Protein AF-A0A6C0LAA1-F1 (afdb_monomer)

Organism: NCBI:txid1070528

Nearest PDB structures (foldseek):
  8p52-assembly1_A  TM=2.626E-01  e=4.920E-02  Photorhabdus luminescens

Structure (mmCIF, N/CA/C/O backbone):
data_AF-A0A6C0LAA1-F1
#
_entry.id   AF-A0A6C0LAA1-F1
#
loop_
_atom_site.group_PDB
_atom_site.id
_atom_site.type_symbol
_atom_site.label_atom_id
_atom_site.label_alt_id
_atom_site.label_comp_id
_atom_site.label_asym_id
_atom_site.label_entity_id
_atom_site.label_seq_id
_atom_site.pdbx_PDB_ins_code
_atom_site.Cartn_x
_atom_site.Cartn_y
_atom_site.Cartn_z
_atom_site.occupancy
_atom_site.B_iso_or_equiv
_atom_site.auth_seq_id
_atom_site.auth_comp_id
_atom_site.auth_asym_id
_atom_site.auth_atom_id
_atom_site.pdbx_PDB_model_num
ATOM 1 N N . MET A 1 1 ? 16.466 -6.523 -15.874 1.00 76.12 1 MET A N 1
ATOM 2 C CA . MET A 1 1 ? 15.482 -5.481 -16.220 1.00 76.12 1 MET A CA 1
ATOM 3 C C . MET A 1 1 ? 16.143 -4.478 -17.145 1.00 76.12 1 MET A C 1
ATOM 5 O O . MET A 1 1 ? 17.257 -4.046 -16.841 1.00 76.12 1 MET A O 1
ATOM 9 N N . THR A 1 2 ? 15.500 -4.201 -18.275 1.00 78.44 2 THR A N 1
ATOM 10 C CA . THR A 1 2 ? 15.945 -3.238 -19.295 1.00 78.44 2 THR A CA 1
ATOM 11 C C . THR A 1 2 ? 15.418 -1.832 -18.987 1.00 78.44 2 THR A C 1
ATOM 13 O O . THR A 1 2 ? 14.503 -1.682 -18.176 1.00 78.44 2 THR A O 1
ATOM 16 N N . ASP A 1 3 ? 15.952 -0.799 -19.639 1.00 78.75 3 ASP A N 1
ATOM 17 C CA . ASP A 1 3 ? 15.427 0.570 -19.494 1.00 78.75 3 ASP A CA 1
ATOM 18 C C . ASP A 1 3 ? 13.981 0.683 -20.012 1.00 78.75 3 ASP A C 1
ATOM 20 O O . ASP A 1 3 ? 13.151 1.371 -19.417 1.00 78.75 3 ASP A O 1
ATOM 24 N N . ILE A 1 4 ? 13.643 -0.095 -21.048 1.00 78.25 4 ILE A N 1
ATOM 25 C CA . ILE A 1 4 ? 12.283 -0.211 -21.599 1.00 78.25 4 ILE A CA 1
ATOM 26 C C . ILE A 1 4 ? 11.305 -0.746 -20.541 1.00 78.25 4 ILE A C 1
ATOM 28 O O . ILE A 1 4 ? 10.158 -0.301 -20.462 1.00 78.25 4 ILE A O 1
ATOM 32 N N . ASP A 1 5 ? 11.740 -1.694 -19.711 1.00 87.38 5 ASP A N 1
ATOM 33 C CA . ASP A 1 5 ? 10.910 -2.251 -18.639 1.00 87.38 5 ASP A CA 1
ATOM 34 C C . ASP A 1 5 ? 10.611 -1.205 -17.554 1.00 87.38 5 ASP A C 1
ATOM 36 O O . ASP A 1 5 ? 9.472 -1.099 -17.095 1.00 87.38 5 ASP A O 1
ATOM 40 N N . LEU A 1 6 ? 11.610 -0.396 -17.181 1.00 88.12 6 LEU A N 1
ATOM 41 C CA . LEU A 1 6 ? 11.446 0.695 -16.213 1.00 88.12 6 LEU A CA 1
ATOM 42 C C . LEU A 1 6 ? 10.491 1.774 -16.728 1.00 88.12 6 LEU A C 1
ATOM 44 O O . LEU A 1 6 ? 9.639 2.259 -15.981 1.00 88.12 6 LEU A O 1
ATOM 48 N N . GLU A 1 7 ? 10.605 2.139 -18.004 1.00 91.19 7 GLU A N 1
ATOM 49 C CA . GLU A 1 7 ? 9.712 3.115 -18.625 1.00 91.19 7 GLU A CA 1
ATOM 50 C C . GLU A 1 7 ? 8.261 2.615 -18.635 1.00 91.19 7 GLU A C 1
ATOM 52 O O . GLU A 1 7 ? 7.349 3.340 -18.224 1.00 91.19 7 GLU A O 1
ATOM 57 N N . LYS A 1 8 ? 8.039 1.353 -19.030 1.00 94.12 8 LYS A N 1
ATOM 58 C CA . LYS A 1 8 ? 6.710 0.720 -18.997 1.00 94.12 8 LYS A CA 1
ATOM 59 C C . LYS A 1 8 ? 6.105 0.752 -17.596 1.00 94.12 8 LYS A C 1
ATOM 61 O O . LYS A 1 8 ? 4.933 1.104 -17.445 1.00 94.12 8 LYS A O 1
ATOM 66 N N . LEU A 1 9 ? 6.901 0.418 -16.580 1.00 93.69 9 LEU A N 1
ATOM 67 C CA . LEU A 1 9 ? 6.476 0.399 -15.184 1.00 93.69 9 LEU A CA 1
ATOM 68 C C . LEU A 1 9 ? 6.048 1.795 -14.701 1.00 93.69 9 LEU A C 1
ATOM 70 O O . LEU A 1 9 ? 4.937 1.972 -14.191 1.00 93.69 9 LEU A O 1
ATOM 74 N N . ARG A 1 10 ? 6.880 2.811 -14.954 1.00 93.00 10 ARG A N 1
ATOM 75 C CA . ARG A 1 10 ? 6.588 4.211 -14.606 1.00 93.00 10 ARG A CA 1
ATOM 76 C C . ARG A 1 10 ? 5.368 4.751 -15.353 1.00 93.00 10 ARG A C 1
ATOM 78 O O . ARG A 1 10 ? 4.554 5.452 -14.754 1.00 93.00 10 ARG A O 1
ATOM 85 N N . LYS A 1 11 ? 5.196 4.404 -16.633 1.00 95.81 11 LYS A N 1
ATOM 86 C CA . LYS A 1 11 ? 4.036 4.814 -17.444 1.00 95.81 11 LYS A CA 1
ATOM 87 C C . LYS A 1 11 ? 2.722 4.252 -16.901 1.00 95.81 11 LYS A C 1
ATOM 89 O O . LYS A 1 11 ? 1.721 4.972 -16.850 1.00 95.81 11 LYS A O 1
ATOM 94 N N . LEU A 1 12 ? 2.719 2.986 -16.483 1.00 97.19 12 LEU A N 1
ATOM 95 C CA . LEU A 1 12 ? 1.545 2.371 -15.866 1.00 97.19 12 LEU A CA 1
ATOM 96 C C . LEU A 1 12 ? 1.238 3.001 -14.501 1.00 97.19 12 LEU A C 1
ATOM 98 O O . LEU A 1 12 ? 0.091 3.367 -14.248 1.00 97.19 12 LEU A O 1
ATOM 102 N N . SER A 1 13 ? 2.263 3.199 -13.665 1.00 96.19 13 SER A N 1
ATOM 103 C CA . SER A 1 13 ? 2.139 3.883 -12.371 1.00 96.19 13 SER A CA 1
ATOM 104 C C . SER A 1 13 ? 1.550 5.286 -12.510 1.00 96.19 13 SER A C 1
ATOM 106 O O . SER A 1 13 ? 0.605 5.646 -11.804 1.00 96.19 13 SER A O 1
ATOM 108 N N . LYS A 1 14 ? 2.029 6.057 -13.494 1.00 96.75 14 LYS A N 1
ATOM 109 C CA . LYS A 1 14 ? 1.465 7.363 -13.842 1.00 96.75 14 LYS A CA 1
ATOM 110 C C . LYS A 1 14 ? -0.008 7.263 -14.233 1.00 96.75 14 LYS A C 1
ATOM 112 O O . LYS A 1 14 ? -0.824 7.995 -13.693 1.00 96.75 14 LYS A O 1
ATOM 117 N N . SER A 1 15 ? -0.358 6.319 -15.104 1.00 97.38 15 SER A N 1
ATOM 118 C CA . SER A 1 15 ? -1.740 6.147 -15.573 1.00 97.38 15 SER A CA 1
ATOM 119 C C . SER A 1 15 ? -2.702 5.790 -14.431 1.00 97.38 15 SER A C 1
ATOM 121 O O . SER A 1 15 ? -3.813 6.311 -14.381 1.00 97.38 15 SER A O 1
ATOM 123 N N . CYS A 1 16 ? -2.270 4.949 -13.485 1.00 97.69 16 CYS A N 1
ATOM 124 C CA . CYS A 1 16 ? -3.041 4.640 -12.277 1.00 97.69 16 CYS A CA 1
ATOM 125 C C . CYS A 1 16 ? -3.154 5.858 -11.350 1.00 97.69 16 CYS A C 1
ATOM 127 O O . CYS A 1 16 ? -4.218 6.115 -10.794 1.00 97.69 16 CYS A O 1
ATOM 129 N N . SER A 1 17 ? -2.075 6.640 -11.230 1.00 96.81 17 SER A N 1
ATOM 130 C CA . SER A 1 17 ? -2.028 7.848 -10.396 1.00 96.81 17 SER A CA 1
ATOM 131 C C . SER A 1 17 ? -2.907 8.972 -10.940 1.00 96.81 17 SER A C 1
ATOM 133 O O . SER A 1 17 ? -3.479 9.729 -10.163 1.00 96.81 17 SER A O 1
ATOM 135 N N . ASP A 1 18 ? -3.038 9.067 -12.263 1.00 96.81 18 ASP A N 1
ATOM 136 C CA . ASP A 1 18 ? -3.868 10.056 -12.959 1.00 96.81 18 ASP A CA 1
ATOM 137 C C . ASP A 1 18 ? -5.357 9.699 -12.957 1.00 96.81 18 ASP A C 1
ATOM 139 O O . ASP A 1 18 ? -6.198 10.546 -13.260 1.00 96.81 18 ASP A O 1
ATOM 143 N N . ASN A 1 19 ? -5.710 8.462 -12.602 1.00 97.62 19 ASN A N 1
ATOM 144 C CA . ASN A 1 19 ? -7.101 8.048 -12.548 1.00 97.62 19 ASN A CA 1
ATOM 145 C C . ASN A 1 19 ? -7.832 8.733 -11.381 1.00 97.62 19 ASN A C 1
ATOM 147 O O . ASN A 1 19 ? -7.505 8.537 -10.209 1.00 97.62 19 ASN A O 1
ATOM 151 N N . LYS A 1 20 ? -8.861 9.519 -11.715 1.00 97.25 20 LYS A N 1
ATOM 152 C CA . LYS A 1 20 ? -9.629 10.307 -10.745 1.00 97.25 20 LYS A CA 1
ATOM 153 C C . LYS A 1 20 ? -10.315 9.433 -9.691 1.00 97.25 20 LYS A C 1
ATOM 155 O O . LYS A 1 20 ? -10.237 9.762 -8.512 1.00 97.25 20 LYS A O 1
ATOM 160 N N . LYS A 1 21 ? -10.911 8.303 -10.094 1.00 98.12 21 LYS A N 1
ATOM 161 C CA . LYS A 1 21 ? -11.579 7.368 -9.173 1.00 98.12 21 LYS A CA 1
ATOM 162 C C . LYS A 1 21 ? -10.581 6.759 -8.188 1.00 98.12 21 LYS A C 1
ATOM 164 O O . LYS A 1 21 ? -10.879 6.678 -7.004 1.00 98.12 21 LYS A O 1
ATOM 169 N N . THR A 1 22 ? -9.368 6.420 -8.634 1.00 98.00 22 THR A N 1
ATOM 170 C CA . THR A 1 22 ? -8.285 5.962 -7.746 1.00 98.00 22 THR A CA 1
ATOM 171 C C . THR A 1 22 ? -7.875 7.050 -6.750 1.00 98.00 22 THR A C 1
ATOM 173 O O . THR A 1 22 ? -7.717 6.774 -5.562 1.00 98.00 22 THR A O 1
ATOM 176 N N . GLN A 1 23 ? -7.724 8.302 -7.198 1.00 97.75 23 GLN A N 1
ATOM 177 C CA . GLN A 1 23 ? -7.382 9.415 -6.303 1.00 97.75 23 GLN A CA 1
ATOM 178 C C . GLN A 1 23 ? -8.471 9.682 -5.255 1.00 97.75 23 GLN A C 1
ATOM 180 O O . GLN A 1 23 ? -8.147 9.925 -4.090 1.00 97.75 23 GLN A O 1
ATOM 185 N N . GLU A 1 24 ? -9.741 9.647 -5.663 1.00 97.69 24 GLU A N 1
ATOM 186 C CA . GLU A 1 24 ? -10.903 9.792 -4.780 1.00 97.69 24 GLU A CA 1
ATOM 187 C C . GLU A 1 24 ? -10.967 8.640 -3.776 1.00 97.69 24 GLU A C 1
ATOM 189 O O . GLU A 1 24 ? -11.044 8.887 -2.576 1.00 97.69 24 GLU A O 1
ATOM 194 N N . TYR A 1 25 ? -10.796 7.403 -4.243 1.00 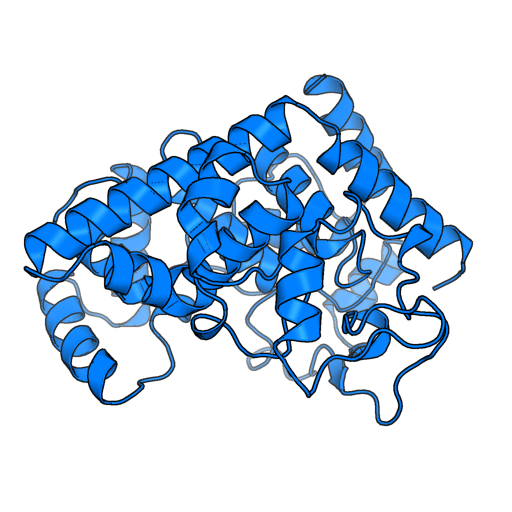98.25 25 TYR A N 1
ATOM 195 C CA . TYR A 1 25 ? -10.765 6.208 -3.405 1.00 98.25 25 TYR A CA 1
ATOM 196 C C . TYR A 1 25 ? -9.713 6.293 -2.293 1.00 98.25 25 TYR A C 1
ATOM 198 O O . TYR A 1 25 ? -10.029 6.137 -1.113 1.00 98.25 25 TYR A O 1
ATOM 206 N N . VAL A 1 26 ? -8.465 6.615 -2.648 1.00 98.12 26 VAL A N 1
ATOM 207 C CA . VAL A 1 26 ? -7.368 6.762 -1.679 1.00 98.12 26 VAL A CA 1
ATOM 208 C C . VAL A 1 26 ? -7.642 7.899 -0.692 1.00 98.12 26 VAL A C 1
ATOM 210 O O . VAL A 1 26 ? -7.378 7.765 0.504 1.00 98.12 26 VAL A O 1
ATOM 213 N N . ARG A 1 27 ? -8.191 9.025 -1.166 1.00 97.81 27 ARG A N 1
ATOM 214 C CA . ARG A 1 27 ? -8.568 10.148 -0.298 1.00 97.81 27 ARG A CA 1
ATOM 215 C C . ARG A 1 27 ? -9.631 9.732 0.718 1.00 97.81 27 ARG A C 1
ATOM 217 O O . ARG A 1 27 ? -9.505 10.067 1.895 1.00 97.81 27 ARG A O 1
ATOM 224 N N . ASP A 1 28 ? -10.642 8.993 0.284 1.00 97.88 28 ASP A N 1
ATOM 225 C CA . ASP A 1 28 ? -11.730 8.540 1.147 1.00 97.88 28 ASP A CA 1
ATOM 226 C C . ASP A 1 28 ? -11.229 7.550 2.207 1.00 97.88 28 ASP A C 1
ATOM 228 O O . ASP A 1 28 ? -11.631 7.635 3.368 1.00 97.88 28 ASP A O 1
ATOM 232 N N . VAL A 1 29 ? -10.274 6.679 1.861 1.00 97.38 29 VAL A N 1
ATOM 233 C CA . VAL A 1 29 ? -9.581 5.826 2.842 1.00 97.38 29 VAL A CA 1
ATOM 234 C C . VAL A 1 29 ? -8.837 6.675 3.878 1.00 97.38 29 VAL A C 1
ATOM 236 O O . VAL A 1 29 ? -8.996 6.448 5.078 1.00 97.38 29 VAL A O 1
ATOM 239 N N . CYS A 1 30 ? -8.081 7.699 3.463 1.00 97.88 30 CYS A N 1
ATOM 240 C CA . CYS A 1 30 ? -7.420 8.614 4.401 1.00 97.88 30 CYS A CA 1
ATOM 241 C C . CYS A 1 30 ? -8.412 9.327 5.336 1.00 97.88 30 CYS A C 1
ATOM 243 O O . CYS A 1 30 ? -8.115 9.510 6.518 1.00 97.88 30 CYS A O 1
ATOM 245 N N . PHE A 1 31 ? -9.591 9.714 4.839 1.00 97.81 31 PHE A N 1
ATOM 246 C CA . PHE A 1 31 ? -10.641 10.291 5.679 1.00 97.81 31 PHE A CA 1
ATOM 247 C C . PHE A 1 31 ? -11.148 9.301 6.725 1.00 97.81 31 PHE A C 1
ATOM 249 O O . PHE A 1 31 ? -11.193 9.645 7.906 1.00 97.81 31 PHE A O 1
ATOM 256 N N . LYS A 1 32 ? -11.429 8.059 6.322 1.00 96.69 32 LYS A N 1
ATOM 257 C CA . LYS A 1 32 ? -11.855 7.003 7.250 1.00 96.69 32 LYS A CA 1
ATOM 258 C C . LYS A 1 32 ? -10.794 6.698 8.305 1.00 96.69 32 LYS A C 1
ATOM 260 O O . LYS A 1 32 ? -11.140 6.511 9.468 1.00 96.69 32 LYS A O 1
ATOM 265 N N . LEU A 1 33 ? -9.509 6.716 7.942 1.00 96.50 33 LEU A N 1
ATOM 266 C CA . LEU A 1 33 ? -8.406 6.568 8.901 1.00 96.50 33 LEU A CA 1
ATOM 267 C C . LEU A 1 33 ? -8.339 7.721 9.896 1.00 96.50 33 LEU A C 1
ATOM 269 O O . LEU A 1 33 ? -8.196 7.487 11.096 1.00 96.50 33 LEU A O 1
ATOM 273 N N . ARG A 1 34 ? -8.466 8.964 9.422 1.00 97.19 34 ARG A N 1
ATOM 274 C CA . ARG A 1 34 ? -8.504 10.136 10.302 1.00 97.19 34 ARG A CA 1
ATOM 275 C C . ARG A 1 34 ? -9.654 10.027 11.292 1.00 97.19 34 ARG A C 1
ATOM 277 O O . ARG A 1 34 ? -9.446 10.223 12.484 1.00 97.19 34 ARG A O 1
ATOM 284 N N . ASP A 1 35 ? -10.844 9.682 10.816 1.00 96.56 35 ASP A N 1
ATOM 285 C CA . ASP A 1 35 ? -12.027 9.570 11.665 1.00 96.56 35 ASP A CA 1
ATOM 286 C C . ASP A 1 35 ? -11.894 8.409 12.660 1.00 96.56 35 ASP A C 1
ATOM 288 O O . ASP A 1 35 ? -12.224 8.565 13.837 1.00 96.56 35 ASP A O 1
ATOM 292 N N . LEU A 1 36 ? -11.333 7.272 12.241 1.00 96.38 36 LEU A N 1
ATOM 293 C CA . LEU A 1 36 ? -10.998 6.156 13.126 1.00 96.38 36 LEU A CA 1
ATOM 294 C C . LEU A 1 36 ? -10.050 6.598 14.255 1.00 96.38 36 LEU A C 1
ATOM 296 O O . LEU A 1 36 ? -10.322 6.343 15.428 1.00 96.38 36 LEU A O 1
ATOM 300 N N . LEU A 1 37 ? -8.968 7.302 13.912 1.00 96.50 37 LEU A N 1
ATOM 301 C CA . LEU A 1 37 ? -7.965 7.788 14.863 1.00 96.50 37 LEU A CA 1
ATOM 302 C C . LEU A 1 37 ? -8.516 8.861 15.810 1.00 96.50 37 LEU A C 1
ATOM 304 O O . LEU A 1 37 ? -8.194 8.843 16.996 1.00 96.50 37 LEU A O 1
ATOM 308 N N . LYS A 1 38 ? -9.392 9.745 15.323 1.00 96.56 38 LYS A N 1
ATOM 309 C CA . LYS A 1 38 ? -10.124 10.725 16.142 1.00 96.56 38 LYS A CA 1
ATOM 310 C C . LYS A 1 38 ? -10.983 10.055 17.206 1.00 96.56 38 LYS A C 1
ATOM 312 O O . LYS A 1 38 ? -10.935 10.425 18.379 1.00 96.56 38 LYS A O 1
ATOM 317 N N . ASN A 1 39 ? -11.763 9.054 16.801 1.00 95.81 39 ASN A N 1
ATOM 318 C CA . ASN A 1 39 ? -12.605 8.307 17.731 1.00 95.81 39 ASN A CA 1
ATOM 319 C C . ASN A 1 39 ? -11.752 7.520 18.733 1.00 95.81 39 ASN A C 1
ATOM 321 O O . ASN A 1 39 ? -12.055 7.543 19.924 1.00 95.81 39 ASN A O 1
ATOM 325 N N . TYR A 1 40 ? -10.656 6.907 18.277 1.00 94.56 40 TYR A N 1
ATOM 326 C CA . TYR A 1 40 ? -9.708 6.238 19.165 1.00 94.56 40 TYR A CA 1
ATOM 327 C C . TYR A 1 40 ? -9.134 7.201 20.209 1.00 94.56 40 TYR A C 1
ATOM 329 O O . TYR A 1 40 ? -9.195 6.906 21.400 1.00 94.56 40 TYR A O 1
ATOM 337 N N . ALA A 1 41 ? -8.645 8.371 19.781 1.00 95.44 41 ALA A N 1
ATOM 338 C CA . ALA A 1 41 ? -8.091 9.402 20.659 1.00 95.44 41 ALA A CA 1
ATOM 339 C C . ALA A 1 41 ? -9.093 9.844 21.732 1.00 95.44 41 ALA A C 1
ATOM 341 O O . ALA A 1 41 ? -8.742 9.904 22.911 1.00 95.44 41 ALA A O 1
ATOM 342 N N . ARG A 1 42 ? -10.352 10.086 21.341 1.00 95.38 42 ARG A N 1
ATOM 343 C CA . ARG A 1 42 ? -11.430 10.452 22.268 1.00 95.38 42 ARG A CA 1
ATOM 344 C C . ARG A 1 42 ? -11.670 9.363 23.312 1.00 95.38 42 ARG A C 1
ATOM 346 O O . ARG A 1 42 ? -11.735 9.668 24.501 1.00 95.38 42 ARG A O 1
ATOM 353 N N . ASP A 1 43 ? -11.777 8.110 22.882 1.00 92.19 43 ASP A N 1
ATOM 354 C CA . ASP A 1 43 ? -12.111 6.993 23.768 1.00 92.19 43 ASP A CA 1
ATOM 355 C C . ASP A 1 43 ? -10.979 6.699 24.772 1.00 92.19 43 ASP A C 1
ATOM 357 O O . ASP A 1 43 ? -11.253 6.321 25.912 1.00 92.19 43 ASP A O 1
ATOM 361 N N . ILE A 1 44 ? -9.714 6.942 24.400 1.00 90.62 44 ILE A N 1
ATOM 362 C CA . ILE A 1 44 ? -8.562 6.822 25.314 1.00 90.62 44 ILE A CA 1
ATOM 363 C C . ILE A 1 44 ? -8.181 8.133 26.022 1.00 90.62 44 ILE A C 1
ATOM 365 O O . ILE A 1 44 ? -7.199 8.153 26.761 1.00 90.62 44 ILE A O 1
ATOM 369 N N . LYS A 1 45 ? -8.936 9.221 25.811 1.00 95.19 45 LYS A N 1
ATOM 370 C CA . LYS A 1 45 ? -8.674 10.568 26.358 1.00 95.19 45 LYS A CA 1
ATOM 371 C C . LYS A 1 45 ? -7.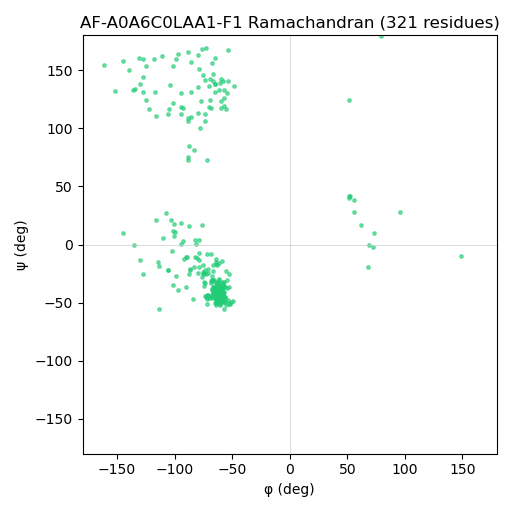281 11.127 26.010 1.00 95.19 45 LYS A C 1
ATOM 373 O O . LYS A 1 45 ? -6.649 11.783 26.835 1.00 95.19 45 LYS A O 1
ATOM 378 N N . ALA A 1 46 ? -6.802 10.872 24.794 1.00 94.44 46 ALA A N 1
ATOM 379 C CA . ALA A 1 46 ? -5.544 11.407 24.272 1.00 94.44 46 ALA A CA 1
ATOM 380 C C . ALA A 1 46 ? -5.768 12.632 23.369 1.00 94.44 46 ALA A C 1
ATOM 382 O O . ALA A 1 46 ? -6.847 12.827 22.810 1.00 94.44 46 ALA A O 1
ATOM 383 N N . VAL A 1 47 ? -4.720 13.442 23.188 1.00 96.25 47 VAL A N 1
ATOM 384 C CA . VAL A 1 47 ? -4.734 14.572 22.248 1.00 96.25 47 VAL A CA 1
ATOM 385 C C . VAL A 1 47 ? -4.773 14.042 20.814 1.00 96.25 47 VAL A C 1
ATOM 387 O O . VAL A 1 47 ? -3.897 13.281 20.402 1.00 96.25 47 VAL A O 1
ATOM 390 N N . GLU A 1 48 ? -5.775 14.467 20.042 1.00 94.88 48 GLU A N 1
ATOM 391 C CA . GLU A 1 48 ? -6.019 13.996 18.672 1.00 94.88 48 GLU A CA 1
ATOM 392 C C . GLU A 1 48 ? -4.784 14.115 17.773 1.00 94.88 48 GLU A C 1
ATOM 394 O O . GLU A 1 48 ? -4.383 13.133 17.149 1.00 94.88 48 GLU A O 1
ATOM 399 N N . ASN A 1 49 ? -4.158 15.296 17.738 1.00 94.38 49 ASN A N 1
ATOM 400 C CA . ASN A 1 49 ? -2.989 15.535 16.893 1.00 94.38 49 ASN A CA 1
ATOM 401 C C . ASN A 1 49 ? -1.861 14.555 17.224 1.00 94.38 49 ASN A C 1
ATOM 403 O O . ASN A 1 49 ? -1.337 13.920 16.320 1.00 94.38 49 ASN A O 1
ATOM 407 N N . THR A 1 50 ? -1.566 14.326 18.505 1.00 94.75 50 THR A N 1
ATOM 408 C CA . THR A 1 50 ? -0.543 13.360 18.930 1.00 94.75 50 THR A CA 1
ATOM 409 C C . THR A 1 50 ? -0.842 11.939 18.439 1.00 94.75 50 THR A C 1
ATOM 411 O O . THR A 1 50 ? 0.072 11.205 18.068 1.00 94.75 50 THR A O 1
ATOM 414 N N . ILE A 1 51 ? -2.117 11.539 18.395 1.00 95.25 51 ILE A N 1
ATOM 415 C CA . ILE A 1 51 ? -2.531 10.234 17.863 1.00 95.25 51 ILE A CA 1
ATOM 416 C C . ILE A 1 51 ? -2.371 10.175 16.340 1.00 95.25 51 ILE A C 1
ATOM 418 O O . ILE A 1 51 ? -1.846 9.186 15.829 1.00 95.25 51 ILE A O 1
ATOM 422 N N . LEU A 1 52 ? -2.755 11.225 15.611 1.00 95.44 52 LEU A N 1
ATOM 423 C CA . LEU A 1 52 ? -2.526 11.297 14.165 1.00 95.44 52 LEU A CA 1
ATOM 424 C C . LEU A 1 52 ? -1.031 11.221 13.834 1.00 95.44 52 LEU A C 1
ATOM 426 O O . LEU A 1 52 ? -0.640 10.445 12.967 1.00 95.44 52 LEU A O 1
ATOM 430 N N . GLU A 1 53 ? -0.187 11.962 14.552 1.00 94.06 53 GLU A N 1
ATOM 431 C CA . GLU A 1 53 ? 1.266 11.940 14.360 1.00 94.06 53 GLU A CA 1
ATOM 432 C C . GLU A 1 53 ? 1.865 10.563 14.646 1.00 94.06 53 GLU A C 1
ATOM 434 O O . GLU A 1 53 ? 2.659 10.067 13.849 1.00 94.06 53 GLU A O 1
ATOM 439 N N . LYS A 1 54 ? 1.440 9.915 15.738 1.00 91.50 54 LYS A N 1
ATOM 440 C CA . LYS A 1 54 ? 1.920 8.584 16.128 1.00 91.50 54 LYS A CA 1
ATOM 441 C C . LYS A 1 54 ? 1.659 7.519 15.062 1.00 91.50 54 LYS A C 1
ATOM 443 O O . LYS A 1 54 ? 2.495 6.637 14.893 1.00 91.50 54 LYS A O 1
ATOM 448 N N . TYR A 1 55 ? 0.504 7.565 14.395 1.00 92.31 55 TYR A N 1
ATOM 449 C CA . TYR A 1 55 ? 0.070 6.488 13.499 1.00 92.31 55 TYR A CA 1
ATOM 450 C C . TYR A 1 55 ? 0.172 6.818 12.006 1.00 92.31 55 TYR A C 1
ATOM 452 O O . TYR A 1 55 ? 0.228 5.899 11.196 1.00 92.31 55 TYR A O 1
ATOM 460 N N . LEU A 1 56 ? 0.193 8.097 11.620 1.00 94.19 56 LEU A N 1
ATOM 461 C CA . LEU A 1 56 ? 0.295 8.527 10.218 1.00 94.19 56 LEU A CA 1
ATOM 462 C C . LEU A 1 56 ? 1.612 9.248 9.908 1.00 94.19 56 LEU A C 1
ATOM 464 O O . LEU A 1 56 ? 1.973 9.381 8.740 1.00 94.19 56 LEU A O 1
ATOM 468 N N . GLY A 1 57 ? 2.325 9.736 10.925 1.00 90.50 57 GLY A N 1
ATOM 469 C CA . GLY A 1 57 ? 3.578 10.467 10.757 1.00 90.50 57 GLY A CA 1
ATOM 470 C C . GLY A 1 57 ? 4.755 9.578 10.356 1.00 90.50 57 GLY A C 1
ATOM 471 O O . GLY A 1 57 ? 4.704 8.354 10.438 1.00 90.50 57 GLY A O 1
ATOM 472 N N . HIS A 1 58 ? 5.860 10.211 9.966 1.00 82.25 58 HIS A N 1
ATOM 473 C CA . HIS A 1 58 ? 7.068 9.525 9.493 1.00 82.25 58 HIS A CA 1
ATOM 474 C C . HIS A 1 58 ? 7.740 8.620 10.545 1.00 82.25 58 HIS A C 1
ATOM 476 O O . HIS A 1 58 ? 8.541 7.762 10.194 1.00 82.25 58 HIS A O 1
ATOM 482 N N . THR A 1 59 ? 7.437 8.793 11.836 1.00 81.69 59 THR A N 1
ATOM 483 C CA . THR A 1 59 ? 7.935 7.925 12.919 1.00 81.69 59 THR A CA 1
ATOM 484 C C . THR A 1 59 ? 7.151 6.618 13.049 1.00 81.69 59 THR A C 1
ATOM 486 O O . THR A 1 59 ? 7.599 5.706 13.743 1.00 81.69 59 THR A O 1
ATOM 489 N N . ALA A 1 60 ? 6.004 6.505 12.373 1.00 76.56 60 ALA A N 1
ATOM 490 C CA . ALA A 1 60 ? 5.158 5.317 12.375 1.00 76.56 60 ALA A CA 1
ATOM 491 C C . ALA A 1 60 ? 5.718 4.172 11.509 1.00 76.56 60 ALA A C 1
ATOM 493 O O . ALA A 1 60 ? 5.309 3.021 11.671 1.00 76.56 60 ALA A O 1
ATOM 494 N N . ALA A 1 61 ? 6.655 4.469 10.603 1.00 69.94 61 ALA A N 1
ATOM 495 C CA . ALA A 1 61 ? 7.296 3.501 9.719 1.00 69.94 61 ALA A CA 1
ATOM 496 C C . ALA A 1 61 ? 8.833 3.593 9.795 1.00 69.94 61 ALA A C 1
ATOM 498 O O . ALA A 1 61 ? 9.382 4.612 10.221 1.00 69.94 61 ALA A O 1
ATOM 499 N N . PRO A 1 62 ? 9.569 2.536 9.395 1.00 67.00 62 PRO A N 1
ATOM 500 C CA . PRO A 1 62 ? 11.024 2.584 9.329 1.00 67.00 62 PRO A CA 1
ATOM 501 C C . PRO A 1 62 ? 11.503 3.707 8.410 1.00 67.00 62 PRO A C 1
ATOM 503 O O . PRO A 1 62 ? 10.979 3.877 7.309 1.00 67.00 62 PRO A O 1
ATOM 506 N N . LYS A 1 63 ? 12.576 4.395 8.816 1.00 64.12 63 LYS A N 1
ATOM 507 C CA . LYS A 1 63 ? 13.160 5.510 8.055 1.00 64.12 63 LYS A CA 1
ATOM 508 C C . LYS A 1 63 ? 13.469 5.169 6.596 1.00 64.12 63 LYS A C 1
ATOM 510 O O . LYS A 1 63 ? 13.482 6.063 5.777 1.00 64.12 63 LYS A O 1
ATOM 515 N N . SER A 1 64 ? 13.690 3.903 6.239 1.00 58.50 64 SER A N 1
ATOM 516 C CA . SER A 1 64 ? 13.963 3.481 4.858 1.00 58.50 64 SER A CA 1
ATOM 517 C C . SER A 1 64 ? 12.813 3.722 3.861 1.00 58.50 64 SER A C 1
ATOM 519 O O . SER A 1 64 ? 13.052 3.649 2.657 1.00 58.50 64 SER A O 1
ATOM 521 N N . PHE A 1 65 ? 11.587 3.996 4.325 1.00 59.06 65 PHE A N 1
ATOM 522 C CA . PHE A 1 65 ? 10.408 4.272 3.493 1.00 59.06 65 PHE A CA 1
ATOM 523 C C . PHE A 1 65 ? 10.294 5.769 3.156 1.00 59.06 65 PHE A C 1
ATOM 525 O O . PHE A 1 65 ? 9.482 6.482 3.738 1.00 59.06 65 PHE A O 1
ATOM 532 N N . ASN A 1 66 ? 11.122 6.258 2.22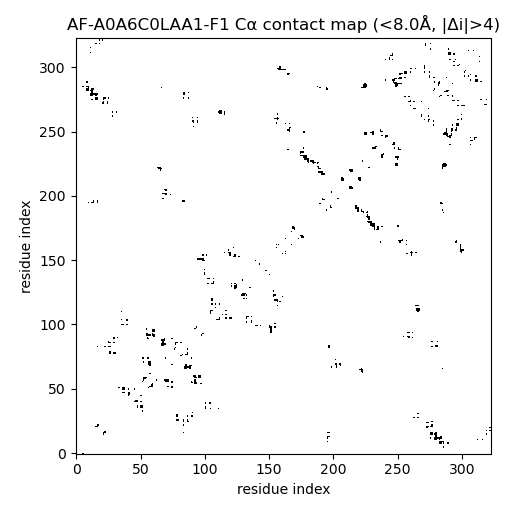9 1.00 64.62 66 ASN A N 1
ATOM 533 C CA . ASN A 1 66 ? 11.273 7.702 1.967 1.00 64.62 66 ASN A CA 1
ATOM 534 C C . ASN A 1 66 ? 10.316 8.304 0.929 1.00 64.62 66 ASN A C 1
ATOM 536 O O . ASN A 1 66 ? 10.286 9.522 0.764 1.00 64.62 66 ASN A O 1
ATOM 540 N N . THR A 1 67 ? 9.571 7.493 0.184 1.00 85.00 67 THR A N 1
ATOM 541 C CA . THR A 1 67 ? 8.685 7.988 -0.877 1.00 85.00 67 THR A CA 1
ATOM 542 C C . THR A 1 67 ? 7.411 8.576 -0.278 1.00 85.00 67 THR A C 1
ATOM 544 O O . THR A 1 67 ? 6.693 7.880 0.435 1.00 85.00 67 THR A O 1
ATOM 547 N N . GLY A 1 68 ? 7.111 9.840 -0.580 1.00 89.88 68 GLY A N 1
ATOM 548 C CA . GLY A 1 68 ? 5.889 10.532 -0.155 1.00 89.88 68 GLY A CA 1
ATOM 549 C C . GLY A 1 68 ? 5.832 10.931 1.320 1.00 89.88 68 GLY A C 1
ATOM 550 O O . GLY A 1 68 ? 4.768 11.341 1.781 1.00 89.88 68 GLY A O 1
ATOM 551 N N . GLN A 1 69 ? 6.939 10.819 2.064 1.00 91.75 69 GLN A N 1
ATOM 552 C CA . GLN A 1 69 ? 6.987 11.255 3.462 1.00 91.75 69 GLN A CA 1
ATOM 553 C C . GLN A 1 69 ? 6.852 12.776 3.567 1.00 91.75 69 GLN A C 1
ATOM 555 O O . GLN A 1 69 ? 7.313 13.526 2.706 1.00 91.75 69 GLN A O 1
ATOM 560 N N . ILE A 1 70 ? 6.210 13.221 4.645 1.00 92.81 70 ILE A N 1
ATOM 561 C CA . ILE A 1 70 ? 5.892 14.626 4.909 1.00 92.81 70 ILE A CA 1
ATOM 562 C C . ILE A 1 70 ? 6.118 14.956 6.392 1.00 92.81 70 ILE A C 1
ATOM 564 O O . ILE A 1 70 ? 5.931 14.081 7.247 1.00 92.81 70 ILE A O 1
ATOM 568 N N . PRO A 1 71 ? 6.482 16.208 6.735 1.00 92.25 71 PRO A N 1
ATOM 569 C CA . PRO A 1 71 ? 6.531 16.646 8.128 1.00 92.25 71 PRO A CA 1
ATOM 570 C C . PRO A 1 71 ? 5.154 16.514 8.789 1.00 92.25 71 PRO A C 1
ATOM 572 O O . PRO A 1 71 ? 4.130 16.796 8.162 1.00 92.25 71 PRO A O 1
ATOM 575 N N . THR A 1 72 ? 5.108 16.122 10.065 1.00 92.50 72 THR A N 1
ATOM 576 C CA . THR A 1 72 ? 3.853 15.747 10.750 1.00 92.50 72 THR A CA 1
ATOM 577 C C . THR A 1 72 ? 2.796 16.854 10.752 1.00 92.50 72 THR A C 1
ATOM 579 O O . THR A 1 72 ? 1.605 16.575 10.605 1.00 92.50 72 THR A O 1
ATOM 582 N N . LYS A 1 73 ? 3.227 18.121 10.791 1.00 94.56 73 LYS A N 1
ATOM 583 C CA . LYS A 1 73 ? 2.353 19.302 10.694 1.00 94.56 73 LYS A CA 1
ATOM 584 C C . LYS A 1 73 ? 1.463 19.325 9.442 1.00 94.56 73 LYS A C 1
ATOM 586 O O . LYS A 1 73 ? 0.409 19.955 9.461 1.00 94.56 73 LYS A O 1
ATOM 591 N N . TYR A 1 74 ? 1.838 18.614 8.375 1.00 96.75 74 TYR A N 1
ATOM 592 C CA . TYR A 1 74 ? 1.084 18.567 7.121 1.00 96.75 74 TYR A CA 1
ATOM 593 C C . TYR A 1 74 ? 0.110 17.388 6.998 1.00 96.75 74 TYR A C 1
ATOM 595 O O . TYR A 1 74 ? -0.575 17.299 5.981 1.00 96.75 74 TYR A O 1
ATOM 603 N N . ILE A 1 75 ? -0.015 16.499 7.995 1.00 96.88 75 ILE A N 1
ATOM 604 C CA . ILE A 1 75 ? -0.880 15.301 7.906 1.00 96.88 75 ILE A CA 1
ATOM 605 C C . ILE A 1 75 ? -2.312 15.663 7.480 1.00 96.88 75 ILE A C 1
ATOM 607 O O . ILE A 1 75 ? -2.833 15.123 6.503 1.00 96.88 75 ILE A O 1
ATOM 611 N N . ASN A 1 76 ? -2.943 16.624 8.161 1.00 96.75 76 ASN A N 1
ATOM 612 C CA . ASN A 1 76 ? -4.311 17.043 7.838 1.00 96.75 76 ASN A CA 1
ATOM 613 C C . ASN A 1 76 ? -4.418 17.695 6.451 1.00 96.75 76 ASN A C 1
ATOM 615 O O . ASN A 1 76 ? -5.401 17.480 5.740 1.00 96.75 76 ASN A O 1
ATOM 619 N N . GLU A 1 77 ? -3.410 18.467 6.045 1.00 97.50 77 GLU A N 1
ATOM 620 C CA . GLU A 1 77 ? -3.364 19.066 4.711 1.00 97.50 77 GLU A CA 1
ATOM 621 C C . GLU A 1 77 ? -3.270 17.989 3.625 1.00 97.50 77 GLU A C 1
ATOM 623 O O . GLU A 1 77 ? -4.028 18.036 2.658 1.00 97.50 77 GLU A O 1
ATOM 628 N N . VAL A 1 78 ? -2.403 16.990 3.803 1.00 97.50 78 VAL A N 1
ATOM 629 C CA . VAL A 1 78 ? -2.192 15.891 2.851 1.00 97.50 78 VAL A CA 1
ATOM 630 C C . VAL A 1 78 ? -3.445 15.032 2.694 1.00 97.50 78 VAL A C 1
ATOM 632 O O . VAL A 1 78 ? -3.826 14.703 1.568 1.00 97.50 78 VAL A O 1
ATOM 635 N N . ILE A 1 79 ? -4.152 14.733 3.785 1.00 97.25 79 ILE A N 1
ATOM 636 C CA . ILE A 1 79 ? -5.437 14.023 3.712 1.00 97.25 79 ILE A CA 1
ATOM 637 C C . ILE A 1 79 ? -6.397 14.780 2.779 1.00 97.25 79 ILE A C 1
ATOM 639 O O . ILE A 1 79 ? -6.924 14.214 1.822 1.00 97.25 79 ILE A O 1
ATOM 643 N N . ASN A 1 80 ? -6.543 16.091 2.979 1.00 95.56 80 ASN A N 1
ATOM 644 C CA . ASN A 1 80 ? -7.491 16.906 2.220 1.00 95.56 80 ASN A CA 1
ATOM 645 C C . ASN A 1 80 ? -7.035 17.175 0.772 1.00 95.56 80 ASN A C 1
ATOM 647 O O . ASN A 1 80 ? -7.829 17.080 -0.163 1.00 95.56 80 ASN A O 1
ATOM 651 N N . LYS A 1 81 ? -5.758 17.521 0.573 1.00 96.25 81 LYS A N 1
ATOM 652 C CA . LYS A 1 81 ? -5.231 18.154 -0.654 1.00 96.25 81 LYS A CA 1
ATOM 653 C C . LYS A 1 81 ? -3.914 17.554 -1.163 1.00 96.25 81 LYS A C 1
ATOM 655 O O . LYS A 1 81 ? -3.393 18.017 -2.174 1.00 96.25 81 LYS A O 1
ATOM 660 N N . GLY A 1 82 ? -3.365 16.558 -0.475 1.00 96.88 82 GLY A N 1
ATOM 661 C CA . GLY A 1 82 ? -2.139 15.878 -0.881 1.00 96.88 82 GLY A CA 1
ATOM 662 C C . GLY A 1 82 ? -2.291 15.119 -2.194 1.00 96.88 82 GLY A C 1
ATOM 663 O O . GLY A 1 82 ? -3.398 14.807 -2.638 1.00 96.88 82 GLY A O 1
ATOM 664 N N . ASN A 1 83 ? -1.161 14.819 -2.824 1.00 97.00 83 ASN A N 1
ATOM 665 C CA . ASN A 1 83 ? -1.145 13.937 -3.983 1.00 97.00 83 ASN A CA 1
ATOM 666 C C . ASN A 1 83 ? -1.297 12.464 -3.548 1.00 97.00 83 ASN A C 1
ATOM 668 O O . ASN A 1 83 ? -1.214 12.130 -2.364 1.00 97.00 83 ASN A O 1
ATOM 672 N N . ILE A 1 84 ? -1.538 11.569 -4.511 1.00 96.44 84 ILE A N 1
ATOM 673 C CA . ILE A 1 84 ? -1.799 10.154 -4.214 1.00 96.44 84 ILE A CA 1
ATOM 674 C C . ILE A 1 84 ? -0.612 9.452 -3.537 1.00 96.44 84 ILE A C 1
ATOM 676 O O . ILE A 1 84 ? -0.840 8.625 -2.660 1.00 96.44 84 ILE A O 1
ATOM 680 N N . ARG A 1 85 ? 0.637 9.813 -3.878 1.00 95.12 85 ARG A N 1
ATOM 681 C CA . ARG A 1 85 ? 1.830 9.229 -3.248 1.00 95.12 85 ARG A CA 1
ATOM 682 C C . ARG A 1 85 ? 1.875 9.587 -1.767 1.00 95.12 85 ARG A C 1
ATOM 684 O O . ARG A 1 85 ? 1.959 8.684 -0.953 1.00 95.12 85 ARG A O 1
ATOM 691 N N . GLU A 1 86 ? 1.724 10.865 -1.417 1.00 96.06 86 GLU A N 1
ATOM 692 C CA . GLU A 1 86 ? 1.716 11.308 -0.012 1.00 96.06 86 GLU A CA 1
ATOM 693 C C . GLU A 1 86 ? 0.608 10.617 0.801 1.00 96.06 86 GLU A C 1
ATOM 695 O O . GLU A 1 86 ? 0.835 10.158 1.918 1.00 96.06 86 GLU A O 1
ATOM 700 N N . ARG A 1 87 ? -0.600 10.496 0.233 1.00 97.50 87 ARG A N 1
ATOM 701 C CA . ARG A 1 87 ? -1.721 9.815 0.899 1.00 97.50 87 ARG A CA 1
ATOM 702 C C . ARG A 1 87 ? -1.453 8.328 1.117 1.00 97.50 87 ARG A C 1
ATOM 704 O O . ARG A 1 87 ? -1.724 7.823 2.203 1.00 97.50 87 ARG A O 1
ATOM 711 N N . LEU A 1 88 ? -0.900 7.639 0.120 1.00 95.69 88 LEU A N 1
ATOM 712 C CA . LEU A 1 88 ? -0.535 6.227 0.249 1.00 95.69 88 LEU A CA 1
ATOM 713 C C . LEU A 1 88 ? 0.604 6.017 1.245 1.00 95.69 88 LEU A C 1
ATOM 715 O O . LEU A 1 88 ? 0.596 5.021 1.961 1.00 95.69 88 LEU A O 1
ATOM 719 N N . THR A 1 89 ? 1.510 6.982 1.393 1.00 94.19 89 THR A N 1
ATOM 720 C CA . THR A 1 89 ? 2.506 6.962 2.468 1.00 94.19 89 THR A CA 1
ATOM 721 C C . THR A 1 89 ? 1.855 7.058 3.850 1.00 94.19 89 THR A C 1
ATOM 723 O O . THR A 1 89 ? 2.222 6.289 4.733 1.00 94.19 89 THR A O 1
ATOM 726 N N . LEU A 1 90 ? 0.844 7.917 4.053 1.00 95.38 90 LEU A N 1
ATOM 727 C CA . LEU A 1 90 ? 0.099 7.961 5.327 1.00 95.38 90 LEU A CA 1
ATOM 728 C C . LEU A 1 90 ? -0.618 6.634 5.625 1.00 95.38 90 LEU A C 1
ATOM 730 O O . LEU A 1 90 ? -0.629 6.173 6.765 1.00 95.38 90 LEU A O 1
ATOM 734 N N . ILE A 1 91 ? -1.206 6.018 4.598 1.00 94.69 91 ILE A N 1
ATOM 735 C CA . ILE A 1 91 ? -1.871 4.710 4.685 1.00 94.69 91 ILE A CA 1
ATOM 736 C C . ILE A 1 91 ? -0.855 3.627 5.071 1.00 94.69 91 ILE A C 1
ATOM 738 O O . ILE A 1 91 ? -1.088 2.889 6.026 1.00 94.69 91 ILE A O 1
ATOM 742 N N . MET A 1 92 ? 0.312 3.596 4.424 1.00 90.44 92 MET A N 1
ATOM 743 C CA . MET A 1 92 ? 1.391 2.659 4.748 1.00 90.44 92 MET A CA 1
ATOM 744 C C . MET A 1 92 ? 1.933 2.866 6.171 1.00 90.44 92 MET A C 1
ATOM 746 O O . MET A 1 92 ? 2.137 1.904 6.911 1.00 90.44 92 MET A O 1
ATOM 750 N N . ASN A 1 93 ? 2.118 4.118 6.595 1.00 90.62 93 ASN A N 1
ATOM 751 C CA . ASN A 1 93 ? 2.511 4.460 7.964 1.00 90.62 93 ASN A CA 1
ATOM 752 C C . ASN A 1 93 ? 1.506 3.887 8.987 1.00 90.62 93 ASN A C 1
ATOM 754 O O . ASN A 1 93 ? 1.907 3.295 9.997 1.00 90.62 93 ASN A O 1
ATOM 758 N N . PHE A 1 94 ? 0.205 3.954 8.679 1.00 91.31 94 PHE A N 1
ATOM 759 C CA . PHE A 1 94 ? -0.829 3.314 9.489 1.00 91.31 94 PHE A CA 1
ATOM 760 C C . PHE A 1 94 ? -0.746 1.786 9.443 1.00 91.31 94 PHE A C 1
ATOM 762 O O . PHE A 1 94 ? -0.826 1.153 10.491 1.00 91.31 94 PHE A O 1
ATOM 769 N N . CYS A 1 95 ? -0.542 1.166 8.278 1.00 86.25 95 CYS A N 1
ATOM 770 C CA . CYS A 1 95 ? -0.359 -0.288 8.167 1.00 86.25 95 CYS A CA 1
ATOM 771 C C . CYS A 1 95 ? 0.750 -0.812 9.098 1.00 86.25 95 CYS A C 1
ATOM 773 O O . CYS A 1 95 ? 0.632 -1.895 9.677 1.00 86.25 95 CYS A O 1
ATOM 775 N N . MET A 1 96 ? 1.819 -0.033 9.270 1.00 80.81 96 MET A N 1
ATOM 776 C CA . MET A 1 96 ? 2.988 -0.416 10.066 1.00 80.81 96 MET A CA 1
ATOM 777 C C . MET A 1 96 ? 2.789 -0.254 11.580 1.00 80.81 96 MET A C 1
ATOM 779 O O . MET A 1 96 ? 3.436 -0.962 12.352 1.00 80.81 96 MET A O 1
ATOM 783 N N . SER A 1 97 ? 1.879 0.617 12.019 1.00 82.50 97 SER A N 1
ATOM 784 C CA . SER A 1 97 ? 1.757 1.024 13.430 1.00 82.50 97 SER A CA 1
ATOM 785 C C . SER A 1 97 ? 0.345 0.884 14.024 1.00 82.50 97 SER A C 1
ATOM 787 O O . SER A 1 97 ? 0.188 0.699 15.229 1.00 82.50 97 SER A O 1
ATOM 789 N N . GLY A 1 98 ? -0.696 0.924 13.193 1.00 86.69 98 GLY A N 1
ATOM 790 C CA . GLY A 1 98 ? -2.106 1.103 13.557 1.00 86.69 98 GLY A CA 1
ATOM 791 C C . GLY A 1 98 ? -2.851 -0.151 14.012 1.00 86.69 98 GLY A C 1
ATOM 792 O O . GLY A 1 98 ? -4.050 -0.092 14.281 1.00 86.69 98 GLY A O 1
ATOM 793 N N . CYS A 1 99 ? -2.180 -1.295 14.137 1.00 81.88 99 CYS A N 1
ATOM 794 C CA . CYS A 1 99 ? -2.812 -2.556 14.536 1.00 81.88 99 CYS A CA 1
ATOM 795 C C . CYS A 1 99 ? -3.594 -2.479 15.860 1.00 81.88 99 CYS A C 1
ATOM 797 O O . CYS A 1 99 ? -4.677 -3.051 15.959 1.00 81.88 99 CYS A O 1
ATOM 799 N N . TYR A 1 100 ? -3.098 -1.730 16.849 1.00 82.56 100 TYR A N 1
ATOM 800 C CA . TYR A 1 100 ? -3.795 -1.481 18.116 1.00 82.56 100 TYR A CA 1
ATOM 801 C C . TYR A 1 100 ? -5.140 -0.782 17.915 1.00 82.56 100 TYR A C 1
ATOM 803 O O . TYR A 1 100 ? -6.138 -1.154 18.531 1.00 82.56 100 TYR A O 1
ATOM 811 N N . VAL A 1 101 ? -5.174 0.196 17.010 1.00 88.75 101 VAL A N 1
ATOM 812 C CA . VAL A 1 101 ? -6.381 0.948 16.658 1.00 88.75 101 VAL A CA 1
ATOM 813 C C . VAL A 1 101 ? -7.384 0.030 15.962 1.00 88.75 101 VAL A C 1
ATOM 815 O O . VAL A 1 101 ? -8.566 0.045 16.291 1.00 88.75 101 VAL A O 1
ATOM 818 N N . ILE A 1 102 ? -6.919 -0.831 15.053 1.00 88.38 102 ILE A N 1
ATOM 819 C CA . ILE A 1 102 ? -7.785 -1.805 14.374 1.00 88.38 102 ILE A CA 1
ATOM 820 C C . ILE A 1 102 ? -8.412 -2.761 15.396 1.00 88.38 102 ILE A C 1
ATOM 822 O O . ILE A 1 102 ? -9.626 -2.951 15.415 1.00 88.38 102 ILE A O 1
ATOM 826 N N . LEU A 1 103 ? -7.606 -3.322 16.294 1.00 85.25 103 LEU A N 1
ATOM 827 C CA . LEU A 1 103 ? -8.075 -4.236 17.333 1.00 85.25 103 LEU A CA 1
ATOM 828 C C . LEU A 1 103 ? -9.065 -3.577 18.303 1.00 85.25 103 LEU A C 1
ATOM 830 O O . LEU A 1 103 ? -10.068 -4.194 18.673 1.00 85.25 103 LEU A O 1
ATOM 834 N N . TRP A 1 104 ? -8.822 -2.320 18.683 1.00 88.12 104 TRP A N 1
ATOM 835 C CA . TRP A 1 104 ? -9.772 -1.522 19.457 1.00 88.12 104 TRP A CA 1
ATOM 836 C C . TRP A 1 104 ? -11.107 -1.364 18.715 1.00 88.12 104 TRP A C 1
ATOM 838 O O . TRP A 1 104 ? -12.164 -1.582 19.310 1.00 88.12 104 TRP A O 1
ATOM 848 N N . ALA A 1 105 ? -11.089 -1.047 17.421 1.00 89.81 105 ALA A N 1
ATOM 849 C CA . ALA A 1 105 ? -12.314 -0.867 16.642 1.00 89.81 105 ALA A CA 1
ATOM 850 C C . ALA A 1 105 ? -13.104 -2.175 16.463 1.00 89.81 105 ALA A C 1
ATOM 852 O O . ALA A 1 105 ? -14.332 -2.164 16.574 1.00 89.81 105 ALA A O 1
ATOM 853 N N . VAL A 1 106 ? -12.414 -3.311 16.291 1.00 87.31 106 VAL A N 1
ATOM 854 C CA . VAL A 1 106 ? -13.033 -4.651 16.254 1.00 87.31 106 VAL A CA 1
ATOM 855 C C . VAL A 1 106 ? -13.699 -4.996 17.588 1.00 87.31 106 VAL A C 1
ATOM 857 O O . VAL A 1 106 ? -14.835 -5.470 17.594 1.00 87.31 106 VAL A O 1
ATOM 860 N N . GLU A 1 107 ? -13.032 -4.748 18.721 1.00 86.50 107 GLU A N 1
ATOM 861 C CA . GLU A 1 107 ? -13.603 -4.977 20.059 1.00 86.50 107 GLU A CA 1
ATOM 862 C C . GLU A 1 107 ? -14.853 -4.132 20.298 1.00 86.50 107 GLU A C 1
ATOM 864 O O . GLU A 1 107 ? -15.855 -4.638 20.800 1.00 86.50 107 GLU A O 1
ATOM 869 N N . ASN A 1 108 ? -14.822 -2.870 19.872 1.00 85.81 108 ASN A N 1
ATOM 870 C CA . ASN A 1 108 ? -15.951 -1.958 20.016 1.00 85.81 108 ASN A CA 1
ATOM 871 C C . ASN A 1 108 ? -17.048 -2.170 18.962 1.00 85.81 108 ASN A C 1
ATOM 873 O O . ASN A 1 108 ? -18.107 -1.557 19.076 1.00 85.81 108 ASN A O 1
ATOM 877 N N . LYS A 1 109 ? -16.818 -3.026 17.955 1.00 82.69 109 LYS A N 1
ATOM 878 C CA . LYS A 1 109 ? -17.713 -3.260 16.809 1.00 82.69 109 LYS A CA 1
ATOM 879 C C . LYS A 1 109 ? -18.139 -1.959 16.109 1.00 82.69 109 LYS A C 1
ATOM 881 O O . LYS A 1 109 ? -19.297 -1.804 15.726 1.00 82.69 109 LYS A O 1
ATOM 886 N N . LYS A 1 110 ? -17.207 -1.013 15.965 1.00 80.25 110 LYS A N 1
ATOM 887 C CA . LYS A 1 110 ? -17.427 0.291 15.315 1.00 80.25 110 LYS A CA 1
ATOM 888 C C . LYS A 1 110 ? -16.527 0.429 14.084 1.00 80.25 110 LYS A C 1
ATOM 890 O O . LYS A 1 110 ? -15.497 -0.229 13.994 1.00 80.25 110 LYS A O 1
ATOM 895 N N . HIS A 1 111 ? -16.895 1.330 13.172 1.00 84.25 111 HIS A N 1
ATOM 896 C CA . HIS A 1 111 ? -16.074 1.833 12.052 1.00 84.25 111 HIS A CA 1
ATOM 897 C C . HIS A 1 111 ? -15.724 0.852 10.916 1.00 84.25 111 HIS A C 1
ATOM 899 O O . HIS A 1 111 ? -15.408 1.313 9.822 1.00 84.25 111 HIS A O 1
ATOM 905 N N . PHE A 1 112 ? -15.808 -0.461 11.137 1.00 87.12 112 PHE A N 1
ATOM 906 C CA . PHE A 1 112 ? -15.593 -1.490 10.114 1.00 87.12 112 PHE A CA 1
ATOM 907 C C . PHE A 1 112 ? -16.888 -2.222 9.764 1.00 87.12 112 PHE A C 1
ATOM 909 O O . PHE A 1 112 ? -17.857 -2.210 10.529 1.00 87.12 112 PHE A O 1
ATOM 916 N N . THR A 1 113 ? -16.899 -2.896 8.614 1.00 84.50 113 THR A N 1
ATOM 917 C CA . THR A 1 113 ? -18.043 -3.723 8.212 1.00 84.50 113 THR A CA 1
ATOM 918 C C . THR A 1 113 ? -18.192 -4.944 9.126 1.00 84.50 113 THR A C 1
ATOM 920 O O . THR A 1 113 ? -17.228 -5.426 9.731 1.00 84.50 113 THR A O 1
ATOM 923 N N . LYS A 1 114 ? -19.414 -5.492 9.207 1.00 86.50 114 LYS A N 1
ATOM 924 C CA . LYS A 1 114 ? -19.666 -6.753 9.928 1.00 86.50 114 LYS A CA 1
ATOM 925 C C . LYS A 1 114 ? -18.831 -7.905 9.364 1.00 86.50 114 LYS A C 1
ATOM 927 O O . LYS A 1 114 ? -18.342 -8.729 10.134 1.00 86.50 114 LYS A O 1
ATOM 932 N N . GLU A 1 115 ? -18.659 -7.939 8.044 1.00 86.31 115 GLU A N 1
ATOM 933 C CA . GLU A 1 115 ? -17.847 -8.939 7.354 1.00 86.31 115 GLU A CA 1
ATOM 934 C C . GLU A 1 115 ? -16.373 -8.830 7.764 1.00 86.31 115 GLU A C 1
ATOM 936 O O . GLU A 1 115 ? -15.803 -9.807 8.248 1.00 86.31 115 GLU A O 1
ATOM 941 N N . SER A 1 116 ? -15.776 -7.636 7.691 1.00 84.94 116 SER A N 1
ATOM 942 C CA . SER A 1 116 ? -14.373 -7.415 8.062 1.00 84.94 116 SER A CA 1
ATOM 943 C C . SER A 1 116 ? -14.125 -7.746 9.539 1.00 84.94 116 SER A C 1
ATOM 945 O O . SER A 1 116 ? -13.129 -8.389 9.869 1.00 84.94 116 SER A O 1
ATOM 947 N N . ILE A 1 117 ? -15.055 -7.395 10.438 1.00 86.31 117 ILE A N 1
ATOM 948 C CA . ILE A 1 117 ? -14.995 -7.788 11.858 1.00 86.31 117 ILE A CA 1
ATOM 949 C C . ILE A 1 117 ? -15.021 -9.315 12.009 1.00 86.31 117 ILE A C 1
ATOM 951 O O . ILE A 1 117 ? -14.214 -9.863 12.760 1.00 86.31 117 ILE A O 1
ATOM 955 N N . SER A 1 118 ? -15.920 -10.003 11.300 1.00 85.19 118 SER A N 1
ATOM 956 C CA . SER A 1 118 ? -16.043 -11.464 11.356 1.00 85.19 118 SER A CA 1
ATOM 957 C C . SER A 1 118 ? -14.771 -12.163 10.869 1.00 85.19 118 SER A C 1
ATOM 959 O O . SER A 1 118 ? -14.262 -13.056 11.552 1.00 85.19 118 SER A O 1
ATOM 961 N N . ILE A 1 119 ? -14.203 -11.708 9.746 1.00 82.25 119 ILE A N 1
ATOM 962 C CA . ILE A 1 119 ? -12.945 -12.231 9.197 1.00 82.25 119 ILE A CA 1
ATOM 963 C C . ILE A 1 119 ? -11.808 -12.053 10.210 1.00 82.25 119 ILE A C 1
ATOM 965 O O . ILE A 1 119 ? -11.101 -13.017 10.514 1.00 82.25 119 ILE A O 1
ATOM 969 N N . LEU A 1 120 ? -11.652 -10.856 10.790 1.00 81.44 120 LEU A N 1
ATOM 970 C CA . LEU A 1 120 ? -10.603 -10.594 11.783 1.00 81.44 120 LEU A CA 1
ATOM 971 C C . LEU A 1 120 ? -10.770 -11.446 13.038 1.00 81.44 120 LEU A C 1
ATOM 973 O O . LEU A 1 120 ? -9.789 -11.995 13.529 1.00 81.44 120 LEU A O 1
ATOM 977 N N . GLN A 1 121 ? -11.993 -11.596 13.550 1.00 81.06 121 GLN A N 1
ATOM 978 C CA . GLN A 1 121 ? -12.259 -12.426 14.726 1.00 81.06 121 GLN A CA 1
ATOM 979 C C . GLN A 1 121 ? -11.921 -13.896 14.471 1.00 81.06 121 GLN A C 1
ATOM 981 O O . GLN A 1 121 ? -11.193 -14.499 15.261 1.00 81.06 121 GLN A O 1
ATOM 986 N N . LYS A 1 122 ? -12.388 -14.458 13.347 1.00 81.31 122 LYS A N 1
ATOM 987 C CA . LYS A 1 122 ? -12.072 -15.836 12.947 1.00 81.31 122 LYS A CA 1
ATOM 988 C C . LYS A 1 122 ? -10.564 -16.037 12.820 1.00 81.31 122 LYS A C 1
ATOM 990 O O . LYS A 1 122 ? -10.023 -17.027 13.303 1.00 81.31 122 LYS A O 1
ATOM 995 N N . ARG A 1 123 ? -9.868 -15.078 12.212 1.00 75.62 123 ARG A N 1
ATOM 996 C CA . ARG A 1 123 ? -8.420 -15.142 12.016 1.00 75.62 123 ARG A CA 1
ATOM 997 C C . ARG A 1 123 ? -7.641 -15.061 13.323 1.00 75.62 123 ARG A C 1
ATOM 999 O O . ARG A 1 123 ? -6.728 -15.853 13.536 1.00 75.62 123 ARG A O 1
ATOM 1006 N N . LEU A 1 124 ? -7.998 -14.125 14.197 1.00 75.56 124 LEU A N 1
ATOM 1007 C CA . LEU A 1 124 ? -7.379 -13.998 15.513 1.00 75.56 124 LEU A CA 1
ATOM 1008 C C . LEU A 1 124 ? -7.568 -15.278 16.326 1.00 75.56 124 LEU A C 1
ATOM 1010 O O . LEU A 1 124 ? -6.606 -15.748 16.931 1.00 75.56 124 LEU A O 1
ATOM 1014 N N . TYR A 1 125 ? -8.754 -15.890 16.268 1.00 79.88 125 TYR A N 1
ATOM 1015 C CA . TYR A 1 125 ? -8.988 -17.197 16.873 1.00 79.88 125 TYR A CA 1
ATOM 1016 C C . TYR A 1 125 ? -8.081 -18.276 16.270 1.00 79.88 125 TYR A C 1
ATOM 1018 O O . TYR A 1 125 ? -7.361 -18.933 17.013 1.00 79.88 125 TYR A O 1
ATOM 1026 N N . ASN A 1 126 ? -8.033 -18.410 14.942 1.00 75.12 126 ASN A N 1
ATOM 1027 C CA . ASN A 1 126 ? -7.200 -19.420 14.281 1.00 75.12 126 ASN A CA 1
ATOM 1028 C C . ASN A 1 126 ? -5.704 -19.284 14.614 1.00 75.12 126 ASN A C 1
ATOM 1030 O O . ASN A 1 126 ? -4.999 -20.284 14.683 1.00 75.12 126 ASN A O 1
ATOM 1034 N N . LEU A 1 127 ? -5.213 -18.057 14.816 1.00 71.50 127 LEU A N 1
ATOM 1035 C CA . LEU A 1 127 ? -3.795 -17.790 15.075 1.00 71.50 127 LEU A CA 1
ATOM 1036 C C . LEU A 1 127 ? -3.403 -17.900 16.551 1.00 71.50 127 LEU A C 1
ATOM 1038 O O . LEU A 1 127 ? -2.223 -18.057 16.851 1.00 71.50 127 LEU A O 1
ATOM 1042 N N . THR A 1 128 ? -4.357 -17.774 17.473 1.00 75.44 128 THR A N 1
ATOM 1043 C CA . THR A 1 128 ? -4.050 -17.626 18.909 1.00 75.44 128 THR A CA 1
ATOM 1044 C C . THR A 1 128 ? -4.824 -18.579 19.814 1.00 75.44 128 THR A C 1
ATOM 1046 O O . THR A 1 128 ? -4.520 -18.674 20.999 1.00 75.44 128 THR A O 1
ATOM 1049 N N . GLY A 1 129 ? -5.862 -19.238 19.299 1.00 79.50 129 GLY A N 1
ATOM 1050 C CA . GLY A 1 129 ? -6.846 -19.983 20.085 1.00 79.50 129 GLY A CA 1
ATOM 1051 C C . GLY A 1 129 ? -7.758 -19.101 20.951 1.00 79.50 129 GLY A C 1
ATOM 1052 O O . GLY A 1 129 ? -8.639 -19.614 21.642 1.00 79.50 129 GLY A O 1
ATOM 1053 N N . ILE A 1 130 ? -7.592 -17.772 20.936 1.00 80.12 130 ILE A N 1
ATOM 1054 C CA . ILE A 1 130 ? -8.350 -16.857 21.795 1.00 80.12 130 ILE A CA 1
ATOM 1055 C C . ILE A 1 130 ? -9.674 -16.501 21.117 1.00 80.12 130 ILE A C 1
ATOM 1057 O O . ILE A 1 130 ? -9.718 -15.754 20.146 1.00 80.12 130 ILE A O 1
ATOM 1061 N N . GLN A 1 131 ? -10.780 -17.000 21.670 1.00 79.69 131 GLN A N 1
ATOM 1062 C CA . GLN A 1 131 ? -12.130 -16.747 21.142 1.00 79.69 131 GLN A CA 1
ATOM 1063 C C . GLN A 1 131 ? -12.638 -15.318 21.391 1.00 79.69 131 GLN A C 1
ATOM 1065 O O . GLN A 1 131 ? -13.511 -14.829 20.681 1.00 79.69 131 GLN A O 1
ATOM 1070 N N . SER A 1 132 ? -12.129 -14.641 22.426 1.00 82.00 132 SER A N 1
ATOM 1071 C CA . SER A 1 132 ? -12.614 -13.320 22.837 1.00 82.00 132 SER A CA 1
ATOM 1072 C C . SER A 1 132 ? -11.639 -12.220 22.433 1.00 82.00 132 SER A C 1
ATOM 1074 O O . SER A 1 132 ? -10.534 -12.136 22.973 1.00 82.00 132 SER A O 1
ATOM 1076 N N . ILE A 1 133 ? -12.090 -11.318 21.556 1.00 78.31 133 ILE A N 1
ATOM 1077 C CA . ILE A 1 133 ? -11.318 -10.134 21.153 1.00 78.31 133 ILE A CA 1
ATOM 1078 C C . ILE A 1 133 ? -10.934 -9.255 22.352 1.00 78.31 133 ILE A C 1
ATOM 1080 O O . ILE A 1 133 ? -9.817 -8.756 22.412 1.00 78.31 133 ILE A O 1
ATOM 1084 N N . ALA A 1 134 ? -11.804 -9.143 23.360 1.00 82.12 134 ALA A N 1
ATOM 1085 C CA . ALA A 1 134 ? -11.521 -8.377 24.572 1.00 82.12 134 ALA A CA 1
ATOM 1086 C C . ALA A 1 134 ? -10.366 -8.991 25.384 1.00 82.12 134 ALA A C 1
ATOM 1088 O O . ALA A 1 134 ? -9.476 -8.283 25.863 1.00 82.12 134 ALA A O 1
ATOM 1089 N N . LYS A 1 135 ? -10.326 -10.331 25.495 1.00 82.25 135 LYS A N 1
ATOM 1090 C CA . LYS A 1 135 ? -9.191 -11.031 26.118 1.00 82.25 135 LYS A CA 1
ATOM 1091 C C . LYS A 1 135 ? -7.908 -10.775 25.331 1.00 82.25 135 LYS A C 1
ATOM 1093 O O . LYS A 1 135 ? -6.901 -10.422 25.939 1.00 82.25 135 LYS A O 1
ATOM 1098 N N . PHE A 1 136 ? -7.956 -10.893 24.004 1.00 78.25 136 PHE A N 1
ATOM 1099 C CA . PHE A 1 136 ? -6.808 -10.629 23.134 1.00 78.25 136 PHE A CA 1
ATOM 1100 C C . PHE A 1 136 ? -6.287 -9.190 23.289 1.00 78.25 136 PHE A C 1
ATOM 1102 O O . PHE A 1 136 ? -5.099 -8.983 23.536 1.00 78.25 136 PHE A O 1
ATOM 1109 N N . ASN A 1 137 ? -7.179 -8.199 23.270 1.00 75.56 137 ASN A N 1
ATOM 1110 C CA . ASN A 1 137 ? -6.828 -6.787 23.417 1.00 75.56 137 ASN A CA 1
ATOM 1111 C C . ASN A 1 137 ? -6.165 -6.474 24.759 1.00 75.56 137 ASN A C 1
ATOM 1113 O O . ASN A 1 137 ? -5.251 -5.651 24.810 1.00 75.56 137 ASN A O 1
ATOM 1117 N N . LYS A 1 138 ? -6.555 -7.154 25.844 1.00 78.88 138 LYS A N 1
ATOM 1118 C CA . LYS A 1 138 ? -5.884 -7.022 27.147 1.00 78.88 138 LYS A CA 1
ATOM 1119 C C . LYS A 1 138 ? -4.424 -7.491 27.104 1.00 78.88 138 LYS A C 1
ATOM 1121 O O . LYS A 1 138 ? -3.582 -6.865 27.747 1.00 78.88 138 LYS A O 1
ATOM 1126 N N . TYR A 1 139 ? -4.114 -8.560 26.367 1.00 76.25 139 TYR A N 1
ATOM 1127 C CA . TYR A 1 139 ? -2.731 -9.013 26.169 1.00 76.25 139 TYR A CA 1
ATOM 1128 C C . TYR A 1 139 ? -1.955 -8.049 25.277 1.00 76.25 139 TYR A C 1
ATOM 1130 O O . TYR A 1 139 ? -0.851 -7.636 25.626 1.00 76.25 139 TYR A O 1
ATOM 1138 N N . ILE A 1 140 ? -2.562 -7.632 24.167 1.00 72.62 140 ILE A N 1
ATOM 1139 C CA . ILE A 1 140 ? -1.922 -6.746 23.201 1.00 72.62 140 ILE A CA 1
ATOM 1140 C C . ILE A 1 140 ? -1.624 -5.368 23.807 1.00 72.62 140 ILE A C 1
ATOM 1142 O O . ILE A 1 140 ? -0.502 -4.901 23.681 1.00 72.62 140 ILE A O 1
ATOM 1146 N N . LYS A 1 141 ? -2.527 -4.748 24.576 1.00 71.44 141 LYS A N 1
ATOM 1147 C CA . LYS A 1 141 ? -2.244 -3.461 25.252 1.00 71.44 141 LYS A CA 1
ATOM 1148 C C . LYS A 1 141 ? -1.008 -3.504 26.159 1.00 71.44 141 LYS A C 1
ATOM 1150 O O . LYS A 1 141 ? -0.254 -2.539 26.209 1.00 71.44 141 LYS A O 1
ATOM 1155 N N . LYS A 1 142 ? -0.755 -4.626 26.845 1.00 71.62 142 LYS A N 1
ATOM 1156 C CA . LYS A 1 142 ? 0.486 -4.807 27.627 1.00 71.62 142 LYS A CA 1
ATOM 1157 C C . LYS A 1 142 ? 1.727 -4.830 26.730 1.00 71.62 142 LYS A C 1
ATOM 1159 O O . LYS A 1 142 ? 2.784 -4.362 27.135 1.00 71.62 142 LYS A O 1
ATOM 1164 N N . CYS A 1 143 ? 1.559 -5.341 25.517 1.00 66.94 143 CYS A N 1
ATOM 1165 C CA . CYS A 1 143 ? 2.575 -5.455 24.484 1.00 66.94 143 CYS A CA 1
ATOM 1166 C C . CYS A 1 143 ? 2.929 -4.128 23.783 1.00 66.94 143 CYS A C 1
ATOM 1168 O O . CYS A 1 143 ? 4.044 -3.999 23.271 1.00 66.94 143 CYS A O 1
ATOM 1170 N N . GLU A 1 144 ? 2.023 -3.140 23.774 1.00 64.38 144 GLU A N 1
ATOM 1171 C CA . GLU A 1 144 ? 2.266 -1.812 23.178 1.00 64.38 144 GLU A CA 1
ATOM 1172 C C . GLU A 1 144 ? 3.444 -1.109 23.860 1.00 64.38 144 GLU A C 1
ATOM 1174 O O . GLU A 1 144 ? 4.347 -0.596 23.199 1.00 64.38 144 GLU A O 1
ATOM 1179 N N . ASN A 1 145 ? 3.484 -1.184 25.191 1.00 60.94 145 ASN A N 1
ATOM 1180 C CA . ASN A 1 145 ? 4.526 -0.565 26.007 1.00 60.94 145 ASN A CA 1
ATOM 1181 C C . ASN A 1 145 ? 5.855 -1.334 25.965 1.00 60.94 145 ASN A C 1
ATOM 1183 O O . ASN A 1 145 ? 6.910 -0.747 26.193 1.00 60.94 145 ASN A O 1
ATOM 1187 N N . SER A 1 146 ? 5.825 -2.634 25.656 1.00 60.19 146 SER A N 1
ATOM 1188 C CA . SER A 1 146 ? 7.011 -3.499 25.617 1.00 60.19 146 SER A CA 1
ATOM 1189 C C . SER A 1 146 ? 7.552 -3.737 24.204 1.00 60.19 146 SER A C 1
ATOM 1191 O O . SER A 1 146 ? 8.405 -4.603 24.023 1.00 60.19 146 SER A O 1
ATOM 1193 N N . ARG A 1 147 ? 7.066 -2.990 23.197 1.00 56.56 147 ARG A N 1
ATOM 1194 C CA . ARG A 1 147 ? 7.462 -3.122 21.781 1.00 56.56 147 ARG A CA 1
ATOM 1195 C C . ARG A 1 147 ? 7.354 -4.560 21.263 1.00 56.56 147 ARG A C 1
ATOM 1197 O O . ARG A 1 147 ? 8.240 -5.024 20.545 1.00 56.56 147 ARG A O 1
ATOM 1204 N N . CYS A 1 148 ? 6.285 -5.281 21.612 1.00 57.38 148 CYS A N 1
ATOM 1205 C CA . CYS A 1 148 ? 6.067 -6.595 21.013 1.00 57.38 148 CYS A CA 1
ATOM 1206 C C . CYS A 1 148 ? 6.010 -6.444 19.488 1.00 57.38 148 CYS A C 1
ATOM 1208 O O . CYS A 1 148 ? 5.144 -5.756 18.942 1.00 57.38 148 CYS A O 1
ATOM 1210 N N . ILE A 1 149 ? 6.930 -7.110 18.794 1.00 52.44 149 ILE A N 1
ATOM 1211 C CA . ILE A 1 149 ? 6.779 -7.398 17.373 1.00 52.44 149 ILE A CA 1
ATOM 1212 C C . ILE A 1 149 ? 5.496 -8.229 17.291 1.00 52.44 149 ILE A C 1
ATOM 1214 O O . ILE A 1 149 ? 5.430 -9.220 18.002 1.00 52.44 149 ILE A O 1
ATOM 1218 N N . LEU A 1 150 ? 4.481 -7.822 16.517 1.00 52.97 150 LEU A N 1
ATOM 1219 C CA . LEU A 1 150 ? 3.569 -8.712 15.768 1.00 52.97 150 LEU A CA 1
ATOM 1220 C C . LEU A 1 150 ? 2.095 -8.288 15.533 1.00 52.97 150 LEU A C 1
ATOM 1222 O O . LEU A 1 150 ? 1.506 -8.957 14.683 1.00 52.97 150 LEU A O 1
ATOM 1226 N N . PRO A 1 151 ? 1.430 -7.252 16.092 1.00 52.53 151 PRO A N 1
ATOM 1227 C CA . PRO A 1 151 ? -0.019 -7.177 15.871 1.00 52.53 151 PRO A CA 1
ATOM 1228 C C . PRO A 1 151 ? -0.407 -6.880 14.401 1.00 52.53 151 PRO A C 1
ATOM 1230 O O . PRO A 1 151 ? -1.373 -7.459 13.908 1.00 52.53 151 PRO A O 1
ATOM 1233 N N . CYS A 1 152 ? 0.409 -6.148 13.625 1.00 54.47 152 CYS A N 1
ATOM 1234 C CA . CYS A 1 152 ? 0.167 -5.934 12.182 1.00 54.47 152 CYS A CA 1
ATOM 1235 C C . CYS A 1 152 ? 0.299 -7.209 11.321 1.00 54.47 152 CYS A C 1
ATOM 1237 O O . CYS A 1 152 ? -0.281 -7.287 10.240 1.00 54.47 152 CYS A O 1
ATOM 1239 N N . LYS A 1 153 ? 1.030 -8.238 11.786 1.00 54.19 153 LYS A N 1
ATOM 1240 C CA . LYS A 1 153 ? 1.112 -9.534 11.084 1.00 54.19 153 LYS A CA 1
ATOM 1241 C C . LYS A 1 153 ? -0.164 -10.369 11.257 1.00 54.19 153 LYS A C 1
ATOM 1243 O O . LYS A 1 153 ? -0.458 -11.188 10.390 1.00 54.19 153 LYS A O 1
ATOM 1248 N N . PHE A 1 154 ? -0.920 -10.144 12.335 1.00 55.09 154 PHE A N 1
ATOM 1249 C CA . PHE A 1 154 ? -2.164 -10.862 12.646 1.00 55.09 154 PHE A CA 1
ATOM 1250 C C . PHE A 1 154 ? -3.405 -10.231 12.002 1.00 55.09 154 PHE A C 1
ATOM 1252 O O . PHE A 1 154 ? -4.383 -10.928 11.733 1.00 55.09 154 PHE A O 1
ATOM 1259 N N . VAL A 1 155 ? -3.356 -8.929 11.719 1.00 56.44 155 VAL A N 1
ATOM 1260 C CA . VAL A 1 155 ? -4.419 -8.199 11.026 1.00 56.44 155 VAL A CA 1
ATOM 1261 C C . VAL A 1 155 ? -4.188 -8.301 9.516 1.00 56.44 155 VAL A C 1
ATOM 1263 O O . VAL A 1 155 ? -3.553 -7.448 8.904 1.00 56.44 155 VAL A O 1
ATOM 1266 N N . SER A 1 156 ? -4.665 -9.389 8.914 1.00 62.16 156 SER A N 1
ATOM 1267 C CA . SER A 1 156 ? -4.780 -9.510 7.457 1.00 62.16 156 SER A CA 1
ATOM 1268 C C . SER A 1 156 ? -6.179 -9.990 7.090 1.00 62.16 156 SER A C 1
ATOM 1270 O O . SER A 1 156 ? -6.726 -10.885 7.738 1.00 62.16 156 SER A O 1
ATOM 1272 N N . LEU A 1 157 ? -6.749 -9.390 6.047 1.00 58.19 157 LEU A N 1
ATOM 1273 C CA . LEU A 1 157 ? -8.103 -9.669 5.560 1.00 58.19 157 LEU A CA 1
ATOM 1274 C C . LEU A 1 157 ? -8.125 -10.546 4.294 1.00 58.19 157 LEU A C 1
ATOM 1276 O O . LEU A 1 157 ? -9.115 -10.549 3.565 1.00 58.19 157 LEU A O 1
ATOM 1280 N N . ALA A 1 158 ? -7.055 -11.296 4.021 1.00 60.25 158 ALA A N 1
ATOM 1281 C CA . ALA A 1 158 ? -7.064 -12.344 2.999 1.00 60.25 158 ALA A CA 1
ATOM 1282 C C . ALA A 1 158 ? -8.174 -13.383 3.284 1.00 60.25 158 ALA A C 1
ATOM 1284 O O . ALA A 1 158 ? -8.315 -13.836 4.424 1.00 60.25 158 ALA A O 1
ATOM 1285 N N . ALA A 1 159 ? -8.957 -13.748 2.263 1.00 54.56 159 ALA A N 1
ATOM 1286 C CA . ALA A 1 159 ? -10.194 -14.533 2.362 1.00 54.56 159 ALA A CA 1
ATOM 1287 C C . ALA A 1 159 ? -9.997 -15.943 2.952 1.00 54.56 159 ALA A C 1
ATOM 1289 O O . ALA A 1 159 ? -10.880 -16.473 3.624 1.00 54.56 159 ALA A O 1
ATOM 1290 N N . ASP A 1 160 ? -8.823 -16.528 2.752 1.00 57.00 160 ASP A N 1
ATOM 1291 C CA . ASP A 1 160 ? -8.436 -17.870 3.193 1.00 57.00 160 ASP A CA 1
ATOM 1292 C C . ASP A 1 160 ? -7.393 -17.848 4.327 1.00 57.00 160 ASP A C 1
ATOM 1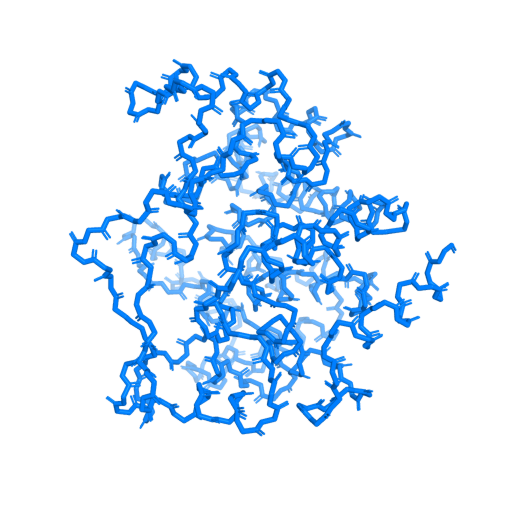294 O O . ASP A 1 160 ? -6.875 -18.885 4.738 1.00 57.00 160 ASP A O 1
ATOM 1298 N N . GLY A 1 161 ? -7.056 -16.666 4.851 1.00 48.00 161 GLY A N 1
ATOM 1299 C CA . GLY A 1 161 ? -5.970 -16.512 5.814 1.00 48.00 161 GLY A CA 1
ATOM 1300 C C . GLY A 1 161 ? -4.569 -16.672 5.209 1.00 48.00 161 GLY A C 1
ATOM 1301 O O . GLY A 1 161 ? -3.588 -16.469 5.935 1.00 48.00 161 GLY A O 1
ATOM 1302 N N . SER A 1 162 ? -4.445 -16.965 3.910 1.00 48.47 162 SER A N 1
ATOM 1303 C CA . SER A 1 162 ? -3.155 -17.065 3.242 1.00 48.47 162 SER A CA 1
ATOM 1304 C C . SER A 1 162 ? -2.519 -15.677 3.175 1.00 48.47 162 SER A C 1
ATOM 1306 O O . SER A 1 162 ? -3.037 -14.727 2.601 1.00 48.47 162 SER A O 1
ATOM 1308 N N . VAL A 1 163 ? -1.368 -15.535 3.827 1.00 56.28 163 VAL A N 1
ATOM 1309 C CA . VAL A 1 163 ? -0.438 -14.421 3.564 1.00 56.28 163 VAL A CA 1
ATOM 1310 C C . VAL A 1 163 ? 0.791 -14.951 2.825 1.00 56.28 163 VAL A C 1
ATOM 1312 O O . VAL A 1 163 ? 1.917 -14.467 2.975 1.00 56.28 163 VAL A O 1
ATOM 1315 N N . ALA A 1 164 ? 0.569 -16.045 2.090 1.00 48.91 164 ALA A N 1
ATOM 1316 C CA . ALA A 1 164 ? 1.552 -17.103 1.918 1.00 48.91 164 ALA A CA 1
ATOM 1317 C C . ALA A 1 164 ? 2.644 -16.791 0.895 1.00 48.91 164 ALA A C 1
ATOM 1319 O O . ALA A 1 164 ? 3.710 -17.393 0.937 1.00 48.91 164 ALA A O 1
ATOM 1320 N N . ALA A 1 165 ? 2.417 -15.829 0.004 1.00 50.22 165 ALA A N 1
ATOM 1321 C CA . ALA A 1 165 ? 3.415 -15.437 -0.986 1.00 50.22 165 ALA A CA 1
ATOM 1322 C C . ALA A 1 165 ? 4.230 -14.210 -0.548 1.00 50.22 165 ALA A C 1
ATOM 1324 O O . ALA A 1 165 ? 5.435 -14.148 -0.777 1.00 50.22 165 ALA A O 1
ATOM 1325 N N . SER A 1 166 ? 3.574 -13.229 0.080 1.00 52.88 166 SER A N 1
ATOM 1326 C CA . SER A 1 166 ? 4.110 -11.880 0.312 1.00 52.88 166 SER A CA 1
ATOM 1327 C C . SER A 1 166 ? 4.687 -11.654 1.713 1.00 52.88 166 SER A C 1
ATOM 1329 O O . SER A 1 166 ? 5.576 -10.815 1.872 1.00 52.88 166 SER A O 1
ATOM 1331 N N . ARG A 1 167 ? 4.214 -12.392 2.733 1.00 54.50 167 ARG A N 1
ATOM 1332 C CA . ARG A 1 167 ? 4.713 -12.293 4.122 1.00 54.50 167 ARG A CA 1
ATOM 1333 C C . ARG A 1 167 ? 5.416 -13.554 4.631 1.00 54.50 167 ARG A C 1
ATOM 1335 O O . ARG A 1 167 ? 6.113 -13.473 5.643 1.00 54.50 167 ARG A O 1
ATOM 1342 N N . MET A 1 168 ? 5.276 -14.698 3.956 1.00 48.88 168 MET A N 1
ATOM 1343 C CA . MET A 1 168 ? 6.000 -15.928 4.300 1.00 48.88 168 MET A CA 1
ATOM 1344 C C . MET A 1 168 ? 7.352 -15.969 3.582 1.00 48.88 168 MET A C 1
ATOM 1346 O O . MET A 1 168 ? 7.562 -16.723 2.642 1.00 48.88 168 MET A O 1
ATOM 1350 N N . THR A 1 169 ? 8.294 -15.141 4.030 1.00 42.84 169 THR A N 1
ATOM 1351 C CA . THR A 1 169 ? 9.703 -15.248 3.610 1.00 42.84 169 THR A CA 1
ATOM 1352 C C . THR A 1 169 ? 10.473 -16.324 4.384 1.00 42.84 169 THR A C 1
ATOM 1354 O O . THR A 1 169 ? 11.666 -16.487 4.155 1.00 42.84 169 THR A O 1
ATOM 1357 N N . ALA A 1 170 ? 9.821 -17.028 5.317 1.00 40.75 170 ALA A N 1
ATOM 1358 C CA . ALA A 1 170 ? 10.395 -18.140 6.066 1.00 40.75 170 ALA A CA 1
ATOM 1359 C C . ALA A 1 170 ? 9.303 -19.140 6.486 1.00 40.75 170 ALA A C 1
ATOM 1361 O O . ALA A 1 170 ? 8.281 -18.725 7.029 1.00 40.75 170 ALA A O 1
ATOM 1362 N N . PHE A 1 171 ? 9.583 -20.426 6.229 1.00 36.53 171 PHE A N 1
ATOM 1363 C CA . PHE A 1 171 ? 8.861 -21.666 6.571 1.00 36.53 171 PHE A CA 1
ATOM 1364 C C . PHE A 1 171 ? 7.354 -21.751 6.203 1.00 36.53 171 PHE A C 1
ATOM 1366 O O . PHE A 1 171 ? 6.565 -20.926 6.651 1.00 36.53 171 PHE A O 1
ATOM 1373 N N . PRO A 1 172 ? 6.909 -22.772 5.432 1.00 47.53 172 PRO A N 1
ATOM 1374 C CA . PRO A 1 172 ? 7.677 -23.921 4.938 1.00 47.53 172 PRO A CA 1
ATOM 1375 C C . PRO A 1 172 ? 8.559 -23.590 3.722 1.00 47.53 172 PRO A C 1
ATOM 1377 O O . PRO A 1 172 ? 9.211 -24.476 3.181 1.00 47.53 172 PRO A O 1
ATOM 1380 N N . ILE A 1 173 ? 8.618 -22.325 3.290 1.00 54.34 173 ILE A N 1
ATOM 1381 C CA . ILE A 1 173 ? 9.510 -21.893 2.208 1.00 54.34 173 ILE A CA 1
ATOM 1382 C C . ILE A 1 173 ? 10.946 -21.853 2.751 1.00 54.34 173 ILE A C 1
ATOM 1384 O O . ILE A 1 173 ? 11.281 -20.997 3.571 1.00 54.34 173 ILE A O 1
ATOM 1388 N N . VAL A 1 174 ? 11.754 -22.833 2.334 1.00 54.19 174 VAL A N 1
ATOM 1389 C CA . VAL A 1 174 ? 13.172 -23.000 2.710 1.00 54.19 174 VAL A CA 1
ATOM 1390 C C . VAL A 1 174 ? 14.070 -22.007 1.957 1.00 54.19 174 VAL A C 1
ATOM 1392 O O . VAL A 1 174 ? 15.086 -21.568 2.487 1.00 54.19 174 VAL A O 1
ATOM 1395 N N . ASP A 1 175 ? 13.656 -21.585 0.758 1.00 65.88 175 ASP A N 1
ATOM 1396 C CA . ASP A 1 175 ? 14.424 -20.673 -0.092 1.00 65.88 175 ASP A CA 1
ATOM 1397 C C . ASP A 1 175 ? 14.009 -19.213 0.113 1.00 65.88 175 ASP A C 1
ATOM 1399 O O . ASP A 1 175 ? 12.919 -18.793 -0.294 1.00 65.88 175 ASP A O 1
ATOM 1403 N N . ILE A 1 176 ? 14.913 -18.411 0.679 1.00 75.44 176 ILE A N 1
ATOM 1404 C CA . ILE A 1 176 ? 14.733 -16.962 0.836 1.00 75.44 176 ILE A CA 1
ATOM 1405 C C . ILE A 1 176 ? 14.412 -16.343 -0.536 1.00 75.44 176 ILE A C 1
ATOM 1407 O O . ILE A 1 176 ? 15.093 -16.607 -1.526 1.00 75.44 176 ILE A O 1
ATOM 1411 N N . LEU A 1 177 ? 13.358 -15.522 -0.605 1.00 79.25 177 LEU A N 1
ATOM 1412 C CA . LEU A 1 177 ? 12.881 -14.892 -1.847 1.00 79.25 177 LEU A CA 1
ATOM 1413 C C . LEU A 1 177 ? 13.909 -13.927 -2.461 1.00 79.25 177 LEU A C 1
ATOM 1415 O O . LEU A 1 177 ? 14.031 -13.827 -3.684 1.00 79.25 177 LEU A O 1
ATOM 1419 N N . ARG A 1 178 ? 14.608 -13.178 -1.607 1.00 83.50 178 ARG A N 1
ATOM 1420 C CA . ARG A 1 178 ? 15.555 -12.126 -1.981 1.00 83.50 178 ARG A CA 1
ATOM 1421 C C . ARG A 1 178 ? 16.492 -11.788 -0.828 1.00 83.50 178 ARG A C 1
ATOM 1423 O O . ARG A 1 178 ? 16.096 -11.895 0.331 1.00 83.50 178 ARG A O 1
ATOM 1430 N N . GLU A 1 179 ? 17.669 -11.279 -1.152 1.00 85.38 179 GLU A N 1
ATOM 1431 C CA . GLU A 1 179 ? 18.673 -10.838 -0.183 1.00 85.38 179 GLU A CA 1
ATOM 1432 C C . GLU A 1 179 ? 19.077 -9.378 -0.440 1.00 85.38 179 GLU A C 1
ATOM 1434 O O . GLU A 1 179 ? 18.939 -8.889 -1.568 1.00 85.38 179 GLU A O 1
ATOM 1439 N N . PRO A 1 180 ? 19.530 -8.627 0.581 1.00 86.25 180 PRO A N 1
ATOM 1440 C CA . PRO A 1 180 ? 20.062 -7.288 0.366 1.00 86.25 180 PRO A CA 1
ATOM 1441 C C . PRO A 1 180 ? 21.294 -7.331 -0.544 1.00 86.25 180 PRO A C 1
ATOM 1443 O O . PRO A 1 180 ? 22.225 -8.099 -0.315 1.00 86.25 180 PRO A O 1
ATOM 1446 N N . ARG A 1 181 ? 21.345 -6.457 -1.550 1.00 86.06 181 ARG A N 1
ATOM 1447 C CA . ARG A 1 181 ? 22.527 -6.286 -2.399 1.00 86.06 181 ARG A CA 1
ATOM 1448 C C . ARG A 1 181 ? 23.691 -5.739 -1.586 1.00 86.06 181 ARG A C 1
ATOM 1450 O O . ARG A 1 181 ? 23.545 -4.748 -0.871 1.00 86.06 181 ARG A O 1
ATOM 1457 N N . ALA A 1 182 ? 24.883 -6.280 -1.828 1.00 84.81 182 ALA A N 1
ATOM 1458 C CA . ALA A 1 182 ? 26.121 -5.747 -1.260 1.00 84.81 182 ALA A CA 1
ATOM 1459 C C . ALA A 1 182 ? 26.423 -4.308 -1.727 1.00 84.81 182 ALA A C 1
ATOM 1461 O O . ALA A 1 182 ? 27.011 -3.519 -0.989 1.00 84.81 182 ALA A O 1
ATOM 1462 N N . LYS A 1 183 ? 26.026 -3.946 -2.958 1.00 83.56 183 LYS A N 1
ATOM 1463 C CA . LYS A 1 183 ? 26.203 -2.600 -3.525 1.00 83.56 183 LYS A CA 1
ATOM 1464 C C . LYS A 1 183 ? 24.922 -2.116 -4.198 1.00 83.56 183 LYS A C 1
ATOM 1466 O O . LYS A 1 183 ? 24.321 -2.828 -5.002 1.00 83.56 183 LYS A O 1
ATOM 1471 N N . LYS A 1 184 ? 24.541 -0.870 -3.905 1.00 79.06 184 LYS A N 1
ATOM 1472 C CA . LYS A 1 184 ? 23.420 -0.186 -4.563 1.00 79.06 184 LYS A CA 1
ATOM 1473 C C . LYS A 1 184 ? 23.733 0.029 -6.045 1.00 79.06 184 LYS A C 1
ATOM 1475 O O . LYS A 1 184 ? 24.836 0.437 -6.400 1.00 79.06 184 LYS A O 1
ATOM 1480 N N . ILE A 1 185 ? 22.741 -0.197 -6.901 1.00 82.31 185 ILE A N 1
ATOM 1481 C CA . ILE A 1 185 ? 22.878 -0.058 -8.355 1.00 82.31 185 ILE A CA 1
ATOM 1482 C C . ILE A 1 185 ? 22.422 1.345 -8.784 1.00 82.31 185 ILE A C 1
ATOM 1484 O O . ILE A 1 185 ? 21.254 1.698 -8.625 1.00 82.31 185 ILE A O 1
ATOM 1488 N N . SER A 1 186 ? 23.331 2.138 -9.361 1.00 83.06 186 SER A N 1
ATOM 1489 C CA . SER A 1 186 ? 23.084 3.544 -9.724 1.00 83.06 186 SER A CA 1
ATOM 1490 C C . SER A 1 186 ? 21.997 3.735 -10.785 1.00 83.06 186 SER A C 1
ATOM 1492 O O . SER A 1 186 ? 21.239 4.696 -10.703 1.00 83.06 186 SER A O 1
ATOM 1494 N N . LYS A 1 187 ? 21.857 2.810 -11.745 1.00 83.44 187 LYS A N 1
ATOM 1495 C CA . LYS A 1 187 ? 20.840 2.913 -12.810 1.00 83.44 187 LYS A CA 1
ATOM 1496 C C . LYS A 1 187 ? 19.386 2.869 -12.322 1.00 83.44 187 LYS A C 1
ATOM 1498 O O . LYS A 1 187 ? 18.491 3.245 -13.066 1.00 83.44 187 LYS A O 1
ATOM 1503 N N . TYR A 1 188 ? 19.139 2.407 -11.095 1.00 84.50 188 TYR A N 1
ATOM 1504 C CA . TYR A 1 188 ? 17.793 2.343 -10.509 1.00 84.50 188 TYR A CA 1
ATOM 1505 C C . TYR A 1 188 ? 17.501 3.497 -9.543 1.00 84.50 188 TYR A C 1
ATOM 1507 O O . TYR A 1 188 ? 16.465 3.496 -8.874 1.00 84.50 188 TYR A O 1
ATOM 1515 N N . LEU A 1 189 ? 18.411 4.473 -9.465 1.00 86.44 189 LEU A N 1
ATOM 1516 C CA . LEU A 1 189 ? 18.182 5.724 -8.758 1.00 86.44 189 LEU A CA 1
ATOM 1517 C C . LEU A 1 189 ? 17.088 6.531 -9.462 1.00 86.44 189 LEU A C 1
ATOM 1519 O O . LEU A 1 189 ? 17.018 6.585 -10.692 1.00 86.44 189 LEU A O 1
ATOM 1523 N N . VAL A 1 190 ? 16.230 7.175 -8.675 1.00 88.06 190 VAL A N 1
ATOM 1524 C CA . VAL A 1 190 ? 15.129 7.978 -9.209 1.00 88.06 190 VAL A CA 1
ATOM 1525 C C . VAL A 1 190 ? 15.592 9.421 -9.351 1.00 88.06 190 VAL A C 1
ATOM 1527 O O . VAL A 1 190 ? 15.935 10.078 -8.367 1.00 88.06 190 VAL A O 1
ATOM 1530 N N . ASN A 1 191 ? 15.605 9.923 -10.585 1.00 90.94 191 ASN A N 1
ATOM 1531 C CA 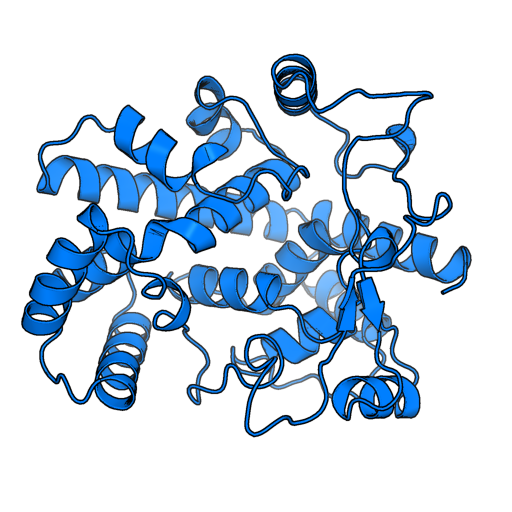. ASN A 1 191 ? 15.785 11.346 -10.825 1.00 90.94 191 ASN A CA 1
ATOM 1532 C C . ASN A 1 191 ? 14.499 12.092 -10.449 1.00 90.94 191 ASN A C 1
ATOM 1534 O O . ASN A 1 191 ? 13.401 11.624 -10.749 1.00 90.94 191 ASN A O 1
ATOM 1538 N N . ILE A 1 192 ? 14.622 13.274 -9.849 1.00 91.69 192 ILE A N 1
ATOM 1539 C CA . ILE A 1 192 ? 13.480 14.106 -9.452 1.00 91.69 192 ILE A CA 1
ATOM 1540 C C . ILE A 1 192 ? 12.518 14.399 -10.613 1.00 91.69 192 ILE A C 1
ATOM 1542 O O . ILE A 1 192 ? 11.315 14.516 -10.395 1.00 91.69 192 ILE A O 1
ATOM 1546 N N . LYS A 1 193 ? 13.022 14.463 -11.854 1.00 91.25 193 LYS A N 1
ATOM 1547 C CA . LYS A 1 193 ? 12.204 14.684 -13.056 1.00 91.25 193 LYS A CA 1
ATOM 1548 C C . LYS A 1 193 ? 11.334 13.476 -13.435 1.00 91.25 193 LYS A C 1
ATOM 1550 O O . LYS A 1 193 ? 10.316 13.651 -14.098 1.00 91.25 193 LYS A O 1
ATOM 1555 N N . ASP A 1 194 ? 11.741 12.275 -13.021 1.00 88.88 194 ASP A N 1
ATOM 1556 C CA . ASP A 1 194 ? 11.058 11.012 -13.325 1.00 88.88 194 ASP A CA 1
ATOM 1557 C C . ASP A 1 194 ? 10.033 10.635 -12.239 1.00 88.88 194 ASP A C 1
ATOM 1559 O O . ASP A 1 194 ? 9.217 9.724 -12.426 1.00 88.88 194 ASP A O 1
ATOM 1563 N N . ALA A 1 195 ? 10.083 11.318 -11.092 1.00 91.25 195 ALA A N 1
ATOM 1564 C CA . ALA A 1 195 ? 9.176 11.100 -9.980 1.00 91.25 195 ALA A CA 1
ATOM 1565 C C . ALA A 1 195 ? 7.737 11.468 -10.358 1.00 91.25 195 ALA A C 1
ATOM 1567 O O . ALA A 1 195 ? 7.461 12.561 -10.864 1.00 91.25 195 ALA A O 1
ATOM 1568 N N . TYR A 1 196 ? 6.808 10.560 -10.060 1.00 91.62 196 TYR A N 1
ATOM 1569 C CA . TYR A 1 196 ? 5.388 10.763 -10.303 1.00 91.62 196 TYR A CA 1
ATOM 1570 C C . TYR A 1 196 ? 4.515 10.320 -9.118 1.00 91.62 196 TYR A C 1
ATOM 1572 O O . TYR A 1 196 ? 4.738 9.231 -8.592 1.00 91.62 196 TYR A O 1
ATOM 1580 N N . PRO A 1 197 ? 3.531 11.134 -8.679 1.00 93.25 197 PRO A N 1
ATOM 1581 C CA . PRO A 1 197 ? 3.3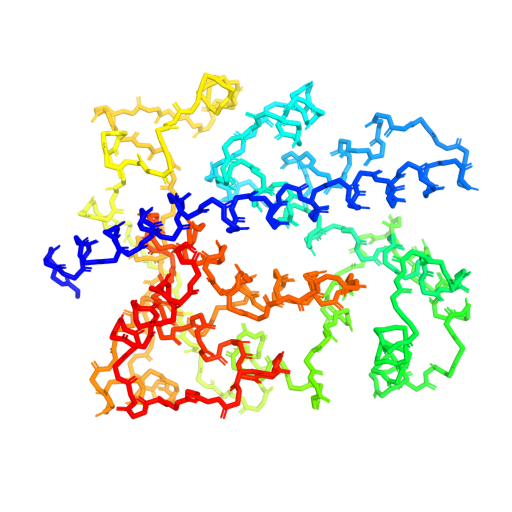31 12.552 -9.017 1.00 93.25 197 PRO A CA 1
ATOM 1582 C C . PRO A 1 197 ? 4.580 13.413 -8.758 1.00 93.25 197 PRO A C 1
ATOM 1584 O O . PRO A 1 197 ? 5.527 12.958 -8.115 1.00 93.25 197 PRO A O 1
ATOM 1587 N N . LYS A 1 198 ? 4.622 14.655 -9.254 1.00 93.94 198 LYS A N 1
ATOM 1588 C CA . LYS A 1 198 ? 5.769 15.544 -8.981 1.00 93.94 198 LYS A CA 1
ATOM 1589 C C . LYS A 1 198 ? 6.018 15.651 -7.470 1.00 93.94 198 LYS A C 1
ATOM 1591 O O . LYS A 1 198 ? 5.066 15.690 -6.692 1.00 93.94 198 LYS A O 1
ATOM 1596 N N . VAL A 1 199 ? 7.290 15.674 -7.068 1.00 93.56 199 VAL A N 1
ATOM 1597 C CA . VAL A 1 199 ? 7.690 15.848 -5.660 1.00 93.56 199 VAL A CA 1
ATOM 1598 C C . VAL A 1 199 ? 7.107 17.158 -5.133 1.00 93.56 199 VAL A C 1
ATOM 1600 O O . VAL A 1 199 ? 7.264 18.204 -5.764 1.00 93.56 199 VAL A O 1
ATOM 1603 N N . SER A 1 200 ? 6.375 17.088 -4.022 1.00 95.06 200 SER A N 1
ATOM 1604 C CA . SER A 1 200 ? 5.702 18.251 -3.440 1.00 95.06 200 SER A CA 1
ATOM 1605 C C . SER A 1 200 ? 6.677 19.109 -2.631 1.00 95.06 200 SER A C 1
ATOM 1607 O O . SER A 1 200 ? 7.747 18.653 -2.228 1.00 95.06 200 SER A O 1
ATOM 1609 N N . SER A 1 201 ? 6.294 20.354 -2.337 1.00 95.06 201 SER A N 1
ATOM 1610 C CA . SER A 1 201 ? 7.048 21.203 -1.405 1.00 95.06 201 SER A CA 1
ATOM 1611 C C . SER A 1 201 ? 7.159 20.580 -0.011 1.00 95.06 201 SER A C 1
ATOM 1613 O O . SER A 1 201 ? 8.213 20.685 0.605 1.00 95.06 201 SER A O 1
ATOM 1615 N N . ARG A 1 202 ? 6.113 19.880 0.449 1.00 94.25 202 ARG A N 1
ATOM 1616 C CA . ARG A 1 202 ? 6.080 19.176 1.741 1.00 94.25 202 ARG A CA 1
ATOM 1617 C C . ARG A 1 202 ? 7.087 18.031 1.791 1.00 94.25 202 ARG A C 1
ATOM 1619 O O . ARG A 1 202 ? 7.815 17.894 2.764 1.00 94.25 202 ARG A O 1
ATOM 1626 N N . GLU A 1 203 ? 7.155 17.233 0.729 1.00 92.19 203 GLU A N 1
ATOM 1627 C CA . GLU A 1 203 ? 8.119 16.135 0.625 1.00 92.19 203 GLU A CA 1
ATOM 1628 C C . GLU A 1 203 ? 9.559 16.667 0.528 1.00 92.19 203 GLU A C 1
ATOM 1630 O O . GLU A 1 203 ? 10.466 16.135 1.163 1.00 92.19 203 GLU A O 1
ATOM 1635 N N . LEU A 1 204 ? 9.777 17.770 -0.200 1.00 91.44 204 LEU A N 1
ATOM 1636 C CA . LEU A 1 204 ? 11.078 18.447 -0.230 1.00 91.44 204 LEU A CA 1
ATOM 1637 C C . LEU A 1 204 ? 11.483 19.000 1.139 1.00 91.44 204 LEU A C 1
ATOM 1639 O O . LEU A 1 204 ? 12.662 18.962 1.478 1.00 91.44 204 LEU A O 1
ATOM 1643 N N . GLU A 1 205 ? 10.534 19.528 1.907 1.00 92.31 205 GLU A N 1
ATOM 1644 C CA . GLU A 1 205 ? 10.780 19.998 3.267 1.00 92.31 205 GLU A CA 1
ATOM 1645 C C . GLU A 1 205 ? 11.195 18.848 4.184 1.00 92.31 205 GLU A C 1
ATOM 1647 O O . GLU A 1 205 ? 12.242 18.948 4.815 1.00 92.31 205 GLU A O 1
ATOM 1652 N N . TYR A 1 206 ? 10.473 17.721 4.153 1.00 90.00 206 TYR A N 1
ATOM 1653 C CA . TYR A 1 206 ? 10.859 16.516 4.896 1.00 90.00 206 TYR A CA 1
ATOM 1654 C C . TYR A 1 206 ? 12.294 16.078 4.582 1.00 90.00 206 TYR A C 1
ATOM 1656 O O . TYR A 1 206 ? 13.090 15.830 5.485 1.00 90.00 206 TYR A O 1
ATOM 1664 N N . ILE A 1 207 ? 12.640 16.021 3.291 1.00 88.25 207 ILE A N 1
ATOM 1665 C CA . ILE A 1 207 ? 13.982 15.629 2.849 1.00 88.25 207 ILE A CA 1
ATOM 1666 C C . ILE A 1 207 ? 15.049 16.604 3.368 1.00 88.25 207 ILE A C 1
ATOM 1668 O O . ILE A 1 207 ? 16.144 16.169 3.693 1.00 88.25 207 ILE A O 1
ATOM 1672 N N . ARG A 1 208 ? 14.761 17.910 3.450 1.00 87.12 208 ARG A N 1
ATOM 1673 C CA . ARG A 1 208 ? 15.716 18.911 3.961 1.00 87.12 208 ARG A CA 1
ATOM 1674 C C . ARG A 1 208 ? 15.893 18.846 5.476 1.00 87.12 208 ARG A C 1
ATOM 1676 O O . ARG A 1 208 ? 16.977 19.162 5.956 1.00 87.12 208 ARG A O 1
ATOM 1683 N N . GLU A 1 209 ? 14.838 18.502 6.210 1.00 84.75 209 GLU A N 1
ATOM 1684 C CA . GLU A 1 209 ? 14.859 18.424 7.674 1.00 84.75 209 GLU A CA 1
ATOM 1685 C C . GLU A 1 209 ? 15.608 17.180 8.184 1.00 84.75 209 GLU A C 1
ATOM 1687 O O . GLU A 1 209 ? 16.252 17.243 9.232 1.00 84.75 209 GLU A O 1
ATOM 1692 N N . ASP A 1 210 ? 15.582 16.059 7.454 1.00 76.50 210 ASP A N 1
ATOM 1693 C CA . ASP A 1 210 ? 16.355 14.864 7.815 1.00 76.50 210 ASP A CA 1
ATOM 1694 C C . ASP A 1 210 ? 17.764 14.916 7.203 1.00 76.50 210 ASP A C 1
ATOM 1696 O O . ASP A 1 210 ? 17.970 14.675 6.014 1.00 76.50 210 ASP A O 1
ATOM 1700 N N . SER A 1 211 ? 18.768 15.176 8.044 1.00 59.09 211 SER A N 1
ATOM 1701 C CA . SER A 1 211 ? 20.180 15.299 7.647 1.00 59.09 211 SER A CA 1
ATOM 1702 C C . SER A 1 211 ? 20.769 14.058 6.963 1.00 59.09 211 SER A C 1
ATOM 1704 O O . SER A 1 211 ? 21.824 14.146 6.331 1.00 59.09 211 SER A O 1
ATOM 1706 N N . ASN A 1 212 ? 20.098 12.905 7.045 1.00 70.69 212 ASN A N 1
ATOM 1707 C CA . ASN A 1 212 ? 20.513 11.682 6.360 1.00 70.69 212 ASN A CA 1
ATOM 1708 C C . ASN A 1 212 ? 20.070 11.641 4.888 1.00 70.69 212 ASN A C 1
ATOM 1710 O O . ASN A 1 212 ? 20.523 10.773 4.134 1.00 70.69 212 ASN A O 1
ATOM 1714 N N . TYR A 1 213 ? 19.208 12.568 4.461 1.00 74.62 213 TYR A N 1
ATOM 1715 C CA . TYR A 1 213 ? 18.631 12.605 3.125 1.00 74.62 213 TYR A CA 1
ATOM 1716 C C . TYR A 1 213 ? 19.070 13.854 2.369 1.00 74.62 213 TYR A C 1
ATOM 1718 O O . TYR A 1 213 ? 18.683 14.976 2.656 1.00 74.62 213 TYR A O 1
ATOM 1726 N N . ILE A 1 214 ? 19.900 13.654 1.345 1.00 78.94 214 ILE A N 1
ATOM 1727 C CA . ILE A 1 214 ? 20.414 14.746 0.517 1.00 78.94 214 ILE A CA 1
ATOM 1728 C C . ILE A 1 214 ? 20.082 14.446 -0.938 1.00 78.94 214 ILE A C 1
ATOM 1730 O O . ILE A 1 214 ? 20.481 13.409 -1.471 1.00 78.94 214 ILE A O 1
ATOM 1734 N N . ILE A 1 215 ? 19.397 15.382 -1.595 1.00 85.31 215 ILE A N 1
ATOM 1735 C CA . ILE A 1 215 ? 19.242 15.364 -3.052 1.00 85.31 215 ILE A CA 1
ATOM 1736 C C . ILE A 1 215 ? 20.584 15.774 -3.658 1.00 85.31 215 ILE A C 1
ATOM 1738 O O . ILE A 1 215 ? 21.014 16.918 -3.518 1.00 85.31 215 ILE A O 1
ATOM 1742 N N . LYS A 1 216 ? 21.256 14.840 -4.336 1.00 85.44 216 LYS A N 1
ATOM 1743 C CA . LYS A 1 216 ? 22.533 15.086 -5.026 1.00 85.44 216 LYS A CA 1
ATOM 1744 C C . LYS A 1 216 ? 22.350 14.867 -6.518 1.00 85.44 216 LYS A C 1
ATOM 1746 O O . LYS A 1 216 ? 21.798 13.848 -6.915 1.00 85.44 216 LYS A O 1
ATOM 1751 N N . ASN A 1 217 ? 22.810 15.802 -7.349 1.00 89.12 217 ASN A N 1
ATOM 1752 C CA . ASN A 1 217 ? 22.725 15.705 -8.814 1.00 89.12 217 ASN A CA 1
ATOM 1753 C C . ASN A 1 217 ? 21.307 15.380 -9.326 1.00 89.12 217 ASN A C 1
ATOM 1755 O O . ASN A 1 217 ? 21.136 14.553 -10.219 1.00 89.12 217 ASN A O 1
ATOM 1759 N N . ASN A 1 218 ? 20.280 16.006 -8.737 1.00 90.69 218 ASN A N 1
ATOM 1760 C CA . ASN A 1 218 ? 18.863 15.759 -9.042 1.00 90.69 218 ASN A CA 1
ATOM 1761 C C . ASN A 1 218 ? 18.371 14.327 -8.753 1.00 90.69 218 ASN A C 1
ATOM 1763 O O . ASN A 1 218 ? 17.314 13.933 -9.246 1.00 90.69 218 ASN A O 1
ATOM 1767 N N . ILE A 1 219 ? 19.105 13.543 -7.964 1.00 90.69 219 ILE A N 1
ATOM 1768 C CA . ILE A 1 219 ? 18.707 12.201 -7.537 1.00 90.69 219 ILE A CA 1
ATOM 1769 C C . ILE A 1 219 ? 18.021 12.265 -6.178 1.00 90.69 219 ILE A C 1
ATOM 1771 O O . ILE A 1 219 ? 18.546 12.853 -5.232 1.00 90.69 219 ILE A O 1
ATOM 1775 N N . LEU A 1 220 ? 16.855 11.631 -6.087 1.00 90.38 220 LEU A N 1
ATOM 1776 C CA . LEU A 1 220 ? 16.101 11.513 -4.848 1.00 90.38 220 LEU A CA 1
ATOM 1777 C C . LEU A 1 220 ? 16.746 10.478 -3.911 1.00 90.38 220 LEU A C 1
ATOM 1779 O O . LEU A 1 220 ? 17.242 9.453 -4.381 1.00 90.38 220 LEU A O 1
ATOM 1783 N N . PRO A 1 221 ? 16.687 10.683 -2.583 1.00 87.50 221 PRO A N 1
ATOM 1784 C CA . PRO A 1 221 ? 17.231 9.759 -1.582 1.00 87.50 221 PRO A CA 1
ATOM 1785 C C . PRO A 1 221 ? 16.348 8.511 -1.372 1.00 87.50 221 PRO A C 1
ATOM 1787 O O . PRO A 1 221 ? 16.456 7.812 -0.361 1.00 87.50 221 PRO A O 1
ATOM 1790 N N . TRP A 1 222 ? 15.437 8.240 -2.306 1.00 87.50 222 TRP A N 1
ATOM 1791 C CA . TRP A 1 222 ? 14.561 7.080 -2.278 1.00 87.50 222 TRP A CA 1
ATOM 1792 C C . TRP A 1 222 ? 15.366 5.807 -2.524 1.00 87.50 222 TRP A C 1
ATOM 1794 O O . TRP A 1 222 ? 16.299 5.789 -3.329 1.00 87.50 222 TRP A O 1
ATOM 1804 N N . ILE A 1 223 ? 14.999 4.740 -1.820 1.00 83.06 223 ILE A N 1
ATOM 1805 C CA . ILE A 1 223 ? 15.597 3.421 -1.999 1.00 83.06 223 ILE A CA 1
ATOM 1806 C C . ILE A 1 223 ? 14.574 2.572 -2.731 1.00 83.06 223 ILE A C 1
ATOM 1808 O O . ILE A 1 223 ? 13.534 2.271 -2.156 1.00 83.06 223 ILE A O 1
ATOM 1812 N N . SER A 1 224 ? 14.875 2.203 -3.978 1.00 85.44 224 SER A N 1
ATOM 1813 C CA . SER A 1 224 ? 13.985 1.326 -4.734 1.00 85.44 224 SER A CA 1
ATOM 1814 C C . SER A 1 224 ? 14.240 -0.155 -4.458 1.00 85.44 224 SER A C 1
ATOM 1816 O O . SER A 1 224 ? 15.353 -0.561 -4.101 1.00 85.44 224 SER A O 1
ATOM 1818 N N . GLY A 1 225 ? 13.231 -0.989 -4.692 1.00 85.00 225 GLY A N 1
ATOM 1819 C CA . GLY A 1 225 ? 13.350 -2.440 -4.597 1.00 85.00 225 GLY A CA 1
ATOM 1820 C C . GLY A 1 225 ? 14.463 -2.987 -5.492 1.00 85.00 225 GLY A C 1
ATOM 1821 O O . GLY A 1 225 ? 15.340 -3.703 -5.011 1.00 85.00 225 GLY A O 1
ATOM 1822 N N . LEU A 1 226 ? 14.518 -2.567 -6.761 1.00 86.81 226 LEU A N 1
ATOM 1823 C CA . LEU A 1 226 ? 15.597 -2.957 -7.683 1.00 86.81 226 LEU A CA 1
ATOM 1824 C C . LEU A 1 226 ? 16.993 -2.508 -7.233 1.00 86.81 226 LEU A C 1
ATOM 1826 O O . LEU A 1 226 ? 17.991 -3.163 -7.553 1.00 86.81 226 LEU A O 1
ATOM 1830 N N . GLN A 1 227 ? 17.083 -1.381 -6.528 1.00 87.19 227 GLN A N 1
ATOM 1831 C CA . GLN A 1 227 ? 18.345 -0.856 -6.018 1.00 87.19 227 GLN A CA 1
ATOM 1832 C C . GLN A 1 227 ? 18.857 -1.655 -4.818 1.00 87.19 227 GLN A C 1
ATOM 1834 O O . GLN A 1 227 ? 20.074 -1.784 -4.665 1.00 87.19 227 GLN A O 1
ATOM 1839 N N . TYR A 1 228 ? 17.952 -2.144 -3.966 1.00 86.19 228 TYR A N 1
ATOM 1840 C CA . TYR A 1 228 ? 18.300 -2.749 -2.683 1.00 86.19 228 TYR A CA 1
ATOM 1841 C C . TYR A 1 228 ? 18.274 -4.278 -2.688 1.00 86.19 228 TYR A C 1
ATOM 1843 O O . TYR A 1 228 ? 19.112 -4.878 -2.026 1.00 86.19 228 TYR A O 1
ATOM 1851 N N . TRP A 1 229 ? 17.372 -4.919 -3.433 1.00 87.19 229 TRP A N 1
ATOM 1852 C CA . TRP A 1 229 ? 17.170 -6.368 -3.373 1.00 87.19 229 TRP A CA 1
ATOM 1853 C C . TRP A 1 229 ? 17.780 -7.111 -4.561 1.00 87.19 229 TRP A C 1
ATOM 1855 O O . TRP A 1 229 ? 17.642 -6.716 -5.724 1.00 87.19 229 TRP A O 1
ATOM 1865 N N . GLU A 1 230 ? 18.420 -8.235 -4.259 1.00 88.88 230 GLU A N 1
ATOM 1866 C CA . GLU A 1 230 ? 18.813 -9.274 -5.201 1.00 88.88 230 GLU A CA 1
ATOM 1867 C C . GLU A 1 230 ? 17.829 -10.436 -5.116 1.00 88.88 230 GLU A C 1
ATOM 1869 O O . GLU A 1 230 ? 17.609 -10.993 -4.044 1.00 88.88 230 GLU A O 1
ATOM 1874 N N . ILE A 1 231 ? 17.186 -10.763 -6.237 1.00 88.06 231 ILE A N 1
ATOM 1875 C CA . ILE A 1 231 ? 16.165 -11.809 -6.289 1.00 88.06 231 ILE A CA 1
ATOM 1876 C C . ILE A 1 231 ? 16.846 -13.176 -6.339 1.00 88.06 231 ILE A C 1
ATOM 1878 O O . ILE A 1 231 ? 17.754 -13.387 -7.141 1.00 88.06 231 ILE A O 1
ATOM 1882 N N . ASN A 1 232 ? 16.350 -14.125 -5.548 1.00 87.75 232 ASN A N 1
ATOM 1883 C CA . ASN A 1 232 ? 16.747 -15.518 -5.672 1.00 87.75 232 ASN A CA 1
ATOM 1884 C C . ASN A 1 232 ? 16.030 -16.165 -6.869 1.00 87.75 232 ASN A C 1
ATOM 1886 O O . ASN A 1 232 ? 14.877 -16.581 -6.765 1.00 87.75 232 ASN A O 1
ATOM 1890 N N . GLU A 1 233 ? 16.715 -16.290 -8.008 1.00 89.19 233 GLU A N 1
ATOM 1891 C CA . GLU A 1 233 ? 16.158 -16.899 -9.231 1.00 89.19 233 GLU A CA 1
ATOM 1892 C C . GLU A 1 233 ? 15.799 -18.393 -9.068 1.00 89.19 233 GLU A C 1
ATOM 1894 O O . GLU A 1 233 ? 15.090 -18.950 -9.906 1.00 89.19 233 GLU A O 1
ATOM 1899 N N . LYS A 1 234 ? 16.235 -19.058 -7.985 1.00 87.69 234 LYS A N 1
ATOM 1900 C CA . LYS A 1 234 ? 15.823 -20.437 -7.665 1.00 87.69 234 LYS A CA 1
ATOM 1901 C C . LYS A 1 234 ? 14.486 -20.508 -6.926 1.00 87.69 234 LYS A C 1
ATOM 1903 O O . LYS A 1 234 ? 13.857 -21.565 -6.944 1.00 87.69 234 LYS A O 1
ATOM 1908 N N . ASN A 1 235 ? 14.034 -19.408 -6.318 1.00 85.56 235 ASN A N 1
ATOM 1909 C CA . ASN A 1 235 ? 12.788 -19.376 -5.560 1.00 85.56 235 ASN A CA 1
ATOM 1910 C C . ASN A 1 235 ? 11.585 -19.723 -6.458 1.00 85.56 235 ASN A C 1
ATOM 1912 O O . ASN A 1 235 ? 11.480 -19.254 -7.595 1.00 85.56 235 ASN A O 1
ATOM 1916 N N . PHE A 1 236 ? 10.653 -20.518 -5.923 1.00 84.44 236 PHE A N 1
ATOM 1917 C CA . PHE A 1 236 ? 9.470 -20.997 -6.642 1.00 84.44 236 PHE A CA 1
ATOM 1918 C C . PHE A 1 236 ? 8.677 -19.873 -7.326 1.00 84.44 236 PHE A C 1
ATOM 1920 O O . PHE A 1 236 ? 8.407 -19.964 -8.522 1.00 84.44 236 PHE A O 1
ATOM 1927 N N . TYR A 1 237 ? 8.353 -18.792 -6.606 1.00 84.56 237 TYR A N 1
ATOM 1928 C CA . TYR A 1 237 ? 7.556 -17.694 -7.163 1.00 84.56 237 TYR A CA 1
ATOM 1929 C C . TYR A 1 237 ? 8.282 -16.984 -8.297 1.00 84.56 237 TYR A C 1
ATOM 1931 O O . TYR A 1 237 ? 7.666 -16.605 -9.291 1.00 84.56 237 TYR A O 1
ATOM 1939 N N . VAL A 1 238 ? 9.598 -16.818 -8.164 1.00 87.69 238 VAL A N 1
ATOM 1940 C CA . VAL A 1 238 ? 10.419 -16.184 -9.195 1.00 87.69 238 VAL A CA 1
ATOM 1941 C C . VAL A 1 238 ? 10.414 -17.043 -10.450 1.00 87.69 238 VAL A C 1
ATOM 1943 O O . VAL A 1 238 ? 10.068 -16.544 -11.517 1.00 87.69 238 VAL A O 1
ATOM 1946 N N . ARG A 1 239 ? 10.683 -18.347 -10.323 1.00 89.69 239 ARG A N 1
ATOM 1947 C CA . ARG A 1 239 ? 10.635 -19.290 -11.450 1.00 89.69 239 ARG A CA 1
ATOM 1948 C C . ARG A 1 239 ? 9.265 -19.321 -12.120 1.00 89.69 239 ARG A C 1
ATOM 1950 O O . ARG A 1 239 ? 9.207 -19.282 -13.345 1.00 89.69 239 ARG A O 1
ATOM 1957 N N . LEU A 1 240 ? 8.188 -19.325 -11.336 1.00 89.44 240 LEU A N 1
ATOM 1958 C CA . LEU A 1 240 ? 6.817 -19.285 -11.840 1.00 89.44 240 LEU A CA 1
ATOM 1959 C C . LEU A 1 240 ? 6.561 -18.007 -12.656 1.00 89.44 240 LEU A C 1
ATOM 1961 O O . LEU A 1 240 ? 6.157 -18.078 -13.814 1.00 89.44 240 LEU A O 1
ATOM 1965 N N . MET A 1 241 ? 6.869 -16.831 -12.102 1.00 91.94 241 MET A N 1
ATOM 1966 C CA . MET A 1 241 ? 6.716 -15.561 -12.821 1.00 91.94 241 MET A CA 1
ATOM 1967 C C . MET A 1 241 ? 7.562 -15.519 -14.100 1.00 91.94 241 MET A C 1
ATOM 1969 O O . MET A 1 241 ? 7.079 -15.081 -15.143 1.00 91.94 241 MET A O 1
ATOM 1973 N N . ARG A 1 242 ? 8.803 -16.022 -14.060 1.00 92.69 242 ARG A N 1
ATOM 1974 C CA . ARG A 1 242 ? 9.678 -16.115 -15.241 1.00 92.69 242 ARG A CA 1
ATOM 1975 C C . ARG A 1 242 ? 9.111 -17.050 -16.308 1.00 92.69 242 ARG A C 1
ATOM 1977 O O . ARG A 1 242 ? 9.119 -16.686 -17.482 1.00 92.69 242 ARG A O 1
ATOM 1984 N N . GLN A 1 243 ? 8.593 -18.214 -15.915 1.00 95.44 243 GLN A N 1
ATOM 1985 C CA . GLN A 1 243 ? 7.972 -19.189 -16.817 1.00 95.44 243 GLN A CA 1
ATOM 1986 C C . GLN A 1 243 ? 6.794 -18.577 -17.584 1.00 95.44 243 GLN A C 1
ATOM 1988 O O . GLN A 1 243 ? 6.681 -18.769 -18.793 1.00 95.44 243 GLN A O 1
ATOM 1993 N N . HIS A 1 244 ? 5.978 -17.765 -16.912 1.00 95.88 244 HIS A N 1
ATOM 1994 C CA . HIS A 1 244 ? 4.865 -17.041 -17.530 1.00 95.88 244 HIS A CA 1
ATOM 1995 C C . HIS A 1 244 ? 5.261 -15.673 -18.114 1.00 95.88 244 HIS A C 1
ATOM 1997 O O . HIS A 1 244 ? 4.400 -14.853 -18.418 1.00 95.88 244 HIS A O 1
ATOM 2003 N N . LYS A 1 245 ? 6.565 -15.415 -18.305 1.00 95.50 245 LYS A N 1
ATOM 2004 C CA . LYS A 1 245 ? 7.112 -14.185 -18.910 1.00 95.50 245 LYS A CA 1
ATOM 2005 C C . LYS A 1 245 ? 6.673 -12.894 -18.202 1.00 95.50 245 LYS A C 1
ATOM 2007 O O . LYS A 1 245 ? 6.632 -11.830 -18.816 1.00 95.50 245 LYS A O 1
ATOM 2012 N N . GLN A 1 246 ? 6.377 -12.975 -16.908 1.00 94.81 246 GLN A N 1
ATOM 2013 C CA . GLN A 1 246 ? 6.004 -11.825 -16.097 1.00 94.81 246 GLN A CA 1
ATOM 2014 C C . GLN A 1 246 ? 7.240 -11.013 -15.693 1.00 94.81 246 GLN A C 1
ATOM 2016 O O . GLN A 1 246 ? 8.354 -11.529 -15.533 1.00 94.81 246 GLN A O 1
ATOM 2021 N N . MET A 1 247 ? 7.034 -9.710 -15.500 1.00 92.94 247 MET A N 1
ATOM 2022 C CA . MET A 1 247 ? 8.049 -8.839 -14.917 1.00 92.94 247 MET A CA 1
ATOM 2023 C C . MET A 1 247 ? 8.217 -9.169 -13.430 1.00 92.94 247 MET A C 1
ATOM 2025 O O . MET A 1 247 ? 7.230 -9.322 -12.722 1.00 92.94 247 MET A O 1
ATOM 2029 N N . VAL A 1 248 ? 9.468 -9.234 -12.965 1.00 90.25 248 VAL A N 1
ATOM 2030 C CA . VAL A 1 248 ? 9.811 -9.470 -11.554 1.00 90.25 248 VAL A CA 1
ATOM 2031 C C . VAL A 1 248 ? 10.770 -8.380 -11.095 1.00 90.25 248 VAL A C 1
ATOM 2033 O O . VAL A 1 248 ? 11.760 -8.102 -11.782 1.00 90.25 248 VAL A O 1
ATOM 2036 N N . VAL A 1 249 ? 10.470 -7.773 -9.949 1.00 88.81 249 VAL A N 1
ATOM 2037 C CA . VAL A 1 249 ? 11.274 -6.725 -9.313 1.00 88.81 249 VAL A CA 1
ATOM 2038 C C . VAL A 1 249 ? 11.862 -7.226 -8.001 1.00 88.81 249 VAL A C 1
ATOM 2040 O O . VAL A 1 249 ? 13.080 -7.197 -7.835 1.00 88.81 249 VAL A O 1
ATOM 2043 N N . CYS A 1 250 ? 11.026 -7.706 -7.080 1.00 82.31 250 CYS A N 1
ATOM 2044 C CA . CYS A 1 250 ? 11.447 -8.153 -5.751 1.00 82.31 250 CYS A CA 1
ATOM 2045 C C . CYS A 1 250 ? 10.641 -9.353 -5.211 1.00 82.31 250 CYS A C 1
ATOM 2047 O O . CYS A 1 250 ? 10.764 -9.687 -4.036 1.00 82.31 250 CYS A O 1
ATOM 2049 N N . GLY A 1 251 ? 9.810 -9.997 -6.020 1.00 81.69 251 GLY A N 1
ATOM 2050 C CA . GLY A 1 251 ? 8.840 -11.001 -5.600 1.00 81.69 251 GLY A CA 1
ATOM 2051 C C . GLY A 1 251 ? 7.550 -10.422 -4.993 1.00 81.69 251 GLY A C 1
ATOM 2052 O O . GLY A 1 251 ? 7.400 -9.196 -4.910 1.00 81.69 251 GLY A O 1
ATOM 2053 N N . PRO A 1 252 ? 6.601 -11.296 -4.596 1.00 79.00 252 PRO A N 1
ATOM 2054 C CA . PRO A 1 252 ? 5.287 -10.897 -4.090 1.00 79.00 252 PRO A CA 1
ATOM 2055 C C . PRO A 1 252 ? 5.360 -9.803 -3.015 1.00 79.00 252 PRO A C 1
ATOM 2057 O O . PRO A 1 252 ? 6.209 -9.832 -2.121 1.00 79.00 252 PRO A O 1
ATOM 2060 N N . SER A 1 253 ? 4.480 -8.805 -3.113 1.00 83.00 253 SER A N 1
ATOM 2061 C CA . SER A 1 253 ? 4.623 -7.561 -2.351 1.00 83.00 253 SER A CA 1
ATOM 2062 C C . SER A 1 253 ? 3.969 -7.617 -0.969 1.00 83.00 253 SER A C 1
ATOM 2064 O O . SER A 1 253 ? 2.747 -7.572 -0.843 1.00 83.00 253 SER A O 1
ATOM 2066 N N . GLY A 1 254 ? 4.790 -7.651 0.088 1.00 79.75 254 GLY A N 1
ATOM 2067 C CA . GLY A 1 254 ? 4.317 -7.528 1.475 1.00 79.75 254 GLY A CA 1
ATOM 2068 C C . GLY A 1 254 ? 3.655 -6.176 1.770 1.00 79.75 254 GLY A C 1
ATOM 2069 O O . GLY A 1 254 ? 2.677 -6.126 2.509 1.00 79.75 254 GLY A O 1
ATOM 2070 N N . ASN A 1 255 ? 4.141 -5.100 1.142 1.00 84.00 255 ASN A N 1
ATOM 2071 C CA . ASN A 1 255 ? 3.543 -3.765 1.239 1.00 84.00 255 ASN A CA 1
ATOM 2072 C C . ASN A 1 255 ? 2.143 -3.738 0.614 1.00 84.00 255 ASN A C 1
ATOM 2074 O O . ASN A 1 255 ? 1.207 -3.255 1.236 1.00 84.00 255 ASN A O 1
ATOM 2078 N N . THR A 1 256 ? 1.985 -4.331 -0.574 1.00 89.00 256 THR A N 1
ATOM 2079 C CA . THR A 1 256 ? 0.670 -4.445 -1.227 1.00 89.00 256 THR A CA 1
ATOM 2080 C C . THR A 1 256 ? -0.309 -5.214 -0.351 1.00 89.00 256 THR A C 1
ATOM 2082 O O . THR A 1 256 ? -1.442 -4.794 -0.173 1.00 89.00 256 THR A O 1
ATOM 2085 N N . ASP A 1 257 ? 0.122 -6.326 0.240 1.00 85.56 257 ASP A N 1
ATOM 2086 C CA . ASP A 1 257 ? -0.742 -7.120 1.111 1.00 85.56 257 ASP A CA 1
ATOM 2087 C C . ASP A 1 257 ? -1.187 -6.356 2.379 1.00 85.56 257 ASP A C 1
ATOM 2089 O O . ASP A 1 257 ? -2.326 -6.501 2.833 1.00 85.56 257 ASP A O 1
ATOM 2093 N N . LEU A 1 258 ? -0.312 -5.515 2.943 1.00 84.75 258 LEU A N 1
ATOM 2094 C CA . LEU A 1 258 ? -0.661 -4.607 4.039 1.00 84.75 258 LEU A CA 1
ATOM 2095 C C . LEU A 1 258 ? -1.697 -3.563 3.601 1.00 84.75 258 LEU A C 1
ATOM 2097 O O . LEU A 1 258 ? -2.718 -3.412 4.273 1.00 84.75 258 LEU A O 1
ATOM 2101 N N . ASP A 1 259 ? -1.472 -2.906 2.464 1.00 89.69 259 ASP A N 1
ATOM 2102 C CA . ASP A 1 259 ? -2.395 -1.906 1.921 1.00 89.69 259 ASP A CA 1
ATOM 2103 C C . ASP A 1 259 ? -3.764 -2.521 1.601 1.00 89.69 259 ASP A C 1
ATOM 2105 O O . ASP A 1 259 ? -4.789 -2.003 2.037 1.00 89.69 259 ASP A O 1
ATOM 2109 N N . LEU A 1 260 ? -3.805 -3.677 0.932 1.00 91.25 260 LEU A N 1
ATOM 2110 C CA . LEU A 1 260 ? -5.046 -4.398 0.624 1.00 91.25 260 LEU A CA 1
ATOM 2111 C C . LEU A 1 260 ? -5.798 -4.835 1.885 1.00 91.25 260 LEU A C 1
ATOM 2113 O O . LEU A 1 260 ? -7.023 -4.714 1.948 1.00 91.25 260 LEU A O 1
ATOM 2117 N N . SER A 1 261 ? -5.077 -5.290 2.915 1.00 87.12 261 SER A N 1
ATOM 2118 C CA . SER A 1 261 ? -5.675 -5.576 4.222 1.00 87.12 261 SER A CA 1
ATOM 2119 C C . SER A 1 261 ? -6.326 -4.342 4.830 1.00 87.12 261 SER A C 1
ATOM 2121 O O . SER A 1 261 ? -7.417 -4.445 5.385 1.00 87.12 261 SER A O 1
ATOM 2123 N N . LEU A 1 262 ? -5.684 -3.180 4.728 1.00 89.88 262 LEU A N 1
ATOM 2124 C CA . LEU A 1 262 ? -6.228 -1.938 5.258 1.00 89.88 262 LEU A CA 1
ATOM 2125 C C . LEU A 1 262 ? -7.431 -1.449 4.449 1.00 89.88 262 LEU A C 1
ATOM 2127 O O . LEU A 1 262 ? -8.454 -1.085 5.023 1.00 89.88 262 LEU A O 1
ATOM 2131 N N . PHE A 1 263 ? -7.342 -1.491 3.124 1.00 93.31 263 PHE A N 1
ATOM 2132 C CA . PHE A 1 263 ? -8.424 -1.123 2.220 1.00 93.31 263 PHE A CA 1
ATOM 2133 C C . PHE A 1 263 ? -9.692 -1.946 2.461 1.00 93.31 263 PHE A C 1
ATOM 2135 O O . PHE A 1 263 ? -10.787 -1.385 2.515 1.00 93.31 263 PHE A O 1
ATOM 2142 N N . ARG A 1 264 ? -9.549 -3.257 2.691 1.00 90.94 264 ARG A N 1
ATOM 2143 C CA . ARG A 1 264 ? -10.667 -4.179 2.940 1.00 90.94 264 ARG A CA 1
ATOM 2144 C C . ARG A 1 264 ? -11.332 -4.006 4.316 1.00 90.94 264 ARG A C 1
ATOM 2146 O O . ARG A 1 264 ? -12.376 -4.603 4.579 1.00 90.94 264 ARG A O 1
ATOM 2153 N N . LEU A 1 265 ? -10.777 -3.191 5.218 1.00 88.31 265 LEU A N 1
ATOM 2154 C CA . LEU A 1 265 ? -11.445 -2.873 6.490 1.00 88.31 265 LEU A CA 1
ATOM 2155 C C . LEU A 1 265 ? -12.717 -2.041 6.295 1.00 88.31 265 LEU A 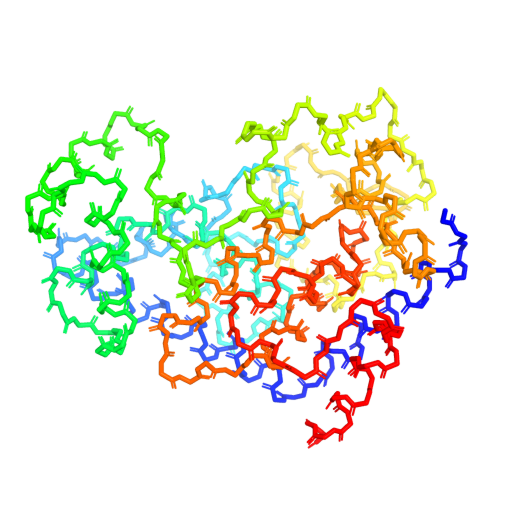C 1
ATOM 2157 O O . LEU A 1 265 ? -13.622 -2.093 7.134 1.00 88.31 265 LEU A O 1
ATOM 2161 N N . PHE A 1 266 ? -12.775 -1.269 5.212 1.00 90.06 266 PHE A N 1
ATOM 2162 C CA . PHE A 1 266 ? -13.828 -0.299 4.962 1.00 90.06 266 PHE A CA 1
ATOM 2163 C C . PHE A 1 266 ? -14.867 -0.825 3.964 1.00 90.06 266 PHE A C 1
ATOM 2165 O O . PHE A 1 266 ? -14.586 -1.662 3.113 1.00 90.06 266 PHE A O 1
ATOM 2172 N N . ASP A 1 267 ? -16.085 -0.305 4.070 1.00 87.31 267 ASP A N 1
ATOM 2173 C CA . ASP A 1 267 ? -17.259 -0.670 3.262 1.00 87.31 267 ASP A CA 1
ATOM 2174 C C . ASP A 1 267 ? -17.166 -0.305 1.774 1.00 87.31 267 ASP A C 1
ATOM 2176 O O . ASP A 1 267 ? -17.903 -0.856 0.965 1.00 87.31 267 ASP A O 1
ATOM 2180 N N . ASN A 1 268 ? -16.263 0.598 1.397 1.00 90.19 268 ASN A N 1
ATOM 2181 C CA . ASN A 1 268 ? -16.067 1.028 0.012 1.00 90.19 268 ASN A CA 1
ATOM 2182 C C . ASN A 1 268 ? -14.958 0.252 -0.710 1.00 90.19 268 ASN A C 1
ATOM 2184 O O . ASN A 1 268 ? -14.418 0.764 -1.686 1.00 90.19 268 ASN A O 1
ATOM 2188 N N . PHE A 1 269 ? -14.556 -0.918 -0.209 1.00 94.44 269 PHE A N 1
ATOM 2189 C CA . PHE A 1 269 ? -13.470 -1.691 -0.800 1.00 94.44 269 PHE A CA 1
ATOM 2190 C C . PHE A 1 269 ? -13.765 -2.069 -2.260 1.00 94.44 269 PHE A C 1
ATOM 2192 O O . PHE A 1 269 ? -14.701 -2.812 -2.541 1.00 94.44 269 PHE A O 1
ATOM 2199 N N . ASP A 1 270 ? -12.928 -1.580 -3.176 1.00 96.38 270 ASP A N 1
ATOM 2200 C CA . ASP A 1 270 ? -12.909 -1.969 -4.586 1.00 96.38 270 ASP A CA 1
ATOM 2201 C C . ASP A 1 270 ? -11.509 -2.500 -4.907 1.00 96.38 270 ASP A C 1
ATOM 2203 O O . ASP A 1 270 ? -10.517 -1.769 -4.826 1.00 96.38 270 ASP A O 1
ATOM 2207 N N . ILE A 1 271 ? -11.431 -3.784 -5.265 1.00 96.25 271 ILE A N 1
ATOM 2208 C CA . ILE A 1 271 ? -10.161 -4.470 -5.508 1.00 96.25 271 ILE A CA 1
ATOM 2209 C C . ILE A 1 271 ? -9.364 -3.838 -6.657 1.00 96.25 271 ILE A C 1
ATOM 2211 O O . ILE A 1 271 ? -8.142 -3.737 -6.564 1.00 96.25 271 ILE A O 1
ATOM 2215 N N . A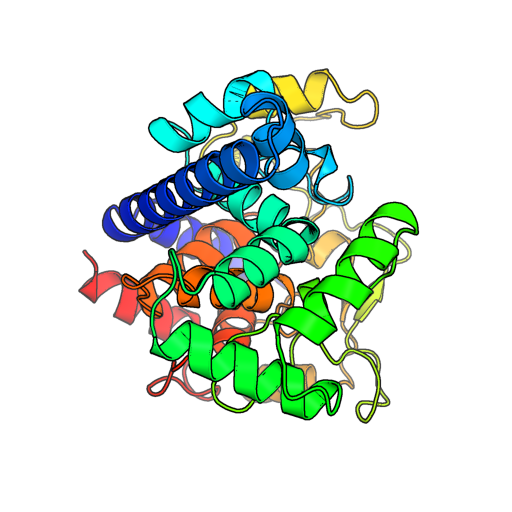SN A 1 272 ? -10.017 -3.350 -7.717 1.00 98.00 272 ASN A N 1
ATOM 2216 C CA . ASN A 1 272 ? -9.320 -2.745 -8.852 1.00 98.00 272 ASN A CA 1
ATOM 2217 C C . ASN A 1 272 ? -8.764 -1.370 -8.481 1.00 98.00 272 ASN A C 1
ATOM 2219 O O . ASN A 1 272 ? -7.602 -1.091 -8.771 1.00 98.00 272 ASN A O 1
ATOM 2223 N N . LEU A 1 273 ? -9.552 -0.526 -7.804 1.00 98.38 273 LEU A N 1
ATOM 2224 C CA . LEU A 1 273 ? -9.074 0.779 -7.329 1.00 98.38 273 LEU A CA 1
ATOM 2225 C C . LEU A 1 273 ? -7.940 0.623 -6.308 1.00 98.38 273 LEU A C 1
ATOM 2227 O O . LEU A 1 273 ? -6.966 1.376 -6.354 1.00 98.38 273 LEU A O 1
ATOM 2231 N N . ALA A 1 274 ? -8.020 -0.388 -5.443 1.00 97.75 274 ALA A N 1
ATOM 2232 C CA . ALA A 1 274 ? -6.960 -0.742 -4.508 1.00 97.75 274 ALA A CA 1
ATOM 2233 C C . ALA A 1 274 ? -5.675 -1.212 -5.223 1.00 97.75 274 ALA A C 1
ATOM 2235 O O . ALA A 1 274 ? -4.580 -0.757 -4.884 1.00 97.75 274 ALA A O 1
ATOM 2236 N N . ILE A 1 275 ? -5.792 -2.052 -6.261 1.00 97.81 275 ILE A N 1
ATOM 2237 C CA . ILE A 1 275 ? -4.665 -2.457 -7.121 1.00 97.81 275 ILE A CA 1
ATOM 2238 C C . ILE A 1 275 ? -4.046 -1.237 -7.814 1.00 97.81 275 ILE A C 1
ATOM 2240 O O . ILE A 1 275 ? -2.823 -1.083 -7.806 1.00 97.81 275 ILE A O 1
ATOM 2244 N N . PHE A 1 276 ? -4.860 -0.345 -8.389 1.00 98.44 276 PHE A N 1
ATOM 2245 C CA . PHE A 1 276 ? -4.364 0.870 -9.040 1.00 98.44 276 PHE A CA 1
ATOM 2246 C C . PHE A 1 276 ? -3.619 1.763 -8.053 1.00 98.44 276 PHE A C 1
ATOM 2248 O O . PHE A 1 276 ? -2.546 2.257 -8.387 1.00 98.44 276 PHE A O 1
ATOM 2255 N N . ALA A 1 277 ? -4.134 1.917 -6.832 1.00 97.81 277 ALA A N 1
ATOM 2256 C CA . ALA A 1 277 ? -3.457 2.653 -5.774 1.00 97.81 277 ALA A CA 1
ATOM 2257 C C . ALA A 1 277 ? -2.084 2.035 -5.446 1.00 97.81 277 ALA A C 1
ATOM 2259 O O . ALA A 1 277 ? -1.074 2.739 -5.449 1.00 97.81 277 ALA A O 1
ATOM 2260 N N . CYS A 1 278 ? -2.003 0.713 -5.270 1.00 96.44 278 CYS A N 1
ATOM 2261 C CA . CYS A 1 278 ? -0.728 0.029 -5.025 1.00 96.44 278 CYS A CA 1
ATOM 2262 C C . CYS A 1 278 ? 0.269 0.240 -6.180 1.00 96.44 278 CYS A C 1
ATOM 2264 O O . CYS A 1 278 ? 1.443 0.524 -5.943 1.00 96.44 278 CYS A O 1
ATOM 2266 N N . ILE A 1 279 ? -0.194 0.186 -7.434 1.00 97.31 279 ILE A N 1
ATOM 2267 C CA . ILE A 1 279 ? 0.633 0.446 -8.627 1.00 97.31 279 ILE A CA 1
ATOM 2268 C C . ILE A 1 279 ? 1.092 1.915 -8.683 1.00 97.31 279 ILE A C 1
ATOM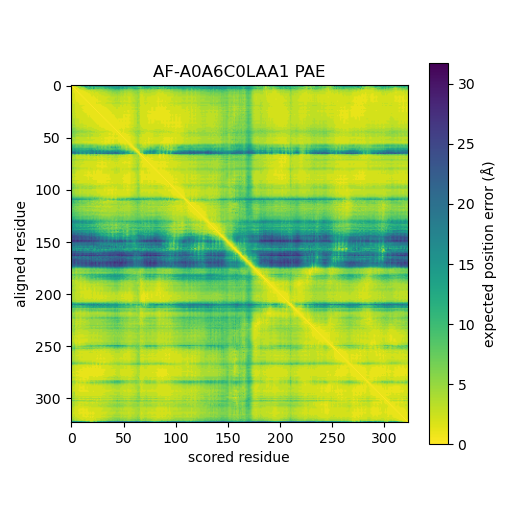 2270 O O . ILE A 1 279 ? 2.238 2.206 -9.040 1.00 97.31 279 ILE A O 1
ATOM 2274 N N . SER A 1 280 ? 0.238 2.866 -8.306 1.00 95.69 280 SER A N 1
ATOM 2275 C CA . SER A 1 280 ? 0.610 4.280 -8.182 1.00 95.69 280 SER A CA 1
ATOM 2276 C C . SER A 1 280 ? 1.751 4.499 -7.189 1.00 95.69 280 SER A C 1
ATOM 2278 O O . SER A 1 280 ? 2.626 5.323 -7.440 1.00 95.69 280 SER A O 1
ATOM 2280 N N . HIS A 1 281 ? 1.770 3.752 -6.085 1.00 92.81 281 HIS A N 1
ATOM 2281 C CA . HIS A 1 281 ? 2.769 3.908 -5.030 1.00 92.81 281 HIS A CA 1
ATOM 2282 C C . HIS A 1 281 ? 4.071 3.146 -5.310 1.00 92.81 281 HIS A C 1
ATOM 2284 O O . HIS A 1 281 ? 5.151 3.719 -5.192 1.00 92.81 281 HIS A O 1
ATOM 2290 N N . LEU A 1 282 ? 3.976 1.875 -5.710 1.00 92.44 282 LEU A N 1
ATOM 2291 C CA . LEU A 1 282 ? 5.094 0.922 -5.665 1.00 92.44 282 LEU A CA 1
ATOM 2292 C C . LEU A 1 282 ? 5.774 0.671 -7.020 1.00 92.44 282 LEU A C 1
ATOM 2294 O O . LEU A 1 282 ? 6.757 -0.067 -7.084 1.00 92.44 282 LEU A O 1
ATOM 2298 N N . CYS A 1 283 ? 5.248 1.234 -8.113 1.00 93.25 283 CYS A N 1
ATOM 2299 C CA . CYS A 1 283 ? 5.803 1.034 -9.455 1.00 93.25 283 CYS A CA 1
ATOM 2300 C C . CYS A 1 283 ? 6.559 2.266 -9.998 1.00 93.25 283 CYS A C 1
ATOM 2302 O O . CYS A 1 283 ? 7.390 2.118 -10.893 1.00 93.25 283 CYS A O 1
ATOM 2304 N N . ASN A 1 284 ? 6.316 3.489 -9.498 1.00 89.25 284 ASN A N 1
ATOM 2305 C CA . ASN A 1 284 ? 7.071 4.670 -9.952 1.00 89.25 284 ASN A CA 1
ATOM 2306 C C . ASN A 1 284 ? 8.519 4.645 -9.435 1.00 89.25 284 ASN A C 1
ATOM 2308 O O . ASN A 1 284 ? 9.469 4.736 -10.220 1.00 89.25 284 ASN A O 1
ATOM 2312 N N . THR A 1 285 ? 8.667 4.455 -8.124 1.00 86.38 285 THR A N 1
ATOM 2313 C CA . THR A 1 285 ? 9.887 3.922 -7.517 1.00 86.38 285 THR A CA 1
ATOM 2314 C C . THR A 1 285 ? 9.800 2.417 -7.720 1.00 86.38 285 THR A C 1
ATOM 2316 O O . THR A 1 285 ? 8.846 1.844 -7.211 1.00 86.38 285 THR A O 1
ATOM 2319 N N . PRO A 1 286 ? 10.665 1.784 -8.531 1.00 87.12 286 PRO A N 1
ATOM 2320 C CA . PRO A 1 286 ? 10.488 0.396 -8.957 1.00 87.12 286 PRO A CA 1
ATOM 2321 C C . PRO A 1 286 ? 10.749 -0.580 -7.794 1.00 87.12 286 PRO A C 1
ATOM 2323 O O . PRO A 1 286 ? 11.786 -1.245 -7.734 1.00 87.12 286 PRO A O 1
ATOM 2326 N N . ASP A 1 287 ? 9.804 -0.623 -6.858 1.00 88.69 287 ASP A N 1
ATOM 2327 C CA . ASP A 1 287 ? 9.782 -1.463 -5.663 1.00 88.69 287 ASP A CA 1
ATOM 2328 C C . ASP A 1 287 ? 9.090 -2.779 -5.950 1.00 88.69 287 ASP A C 1
ATOM 2330 O O . ASP A 1 287 ? 9.513 -3.825 -5.460 1.00 88.69 287 ASP A O 1
ATOM 2334 N N . HIS A 1 288 ? 8.046 -2.707 -6.775 1.00 91.50 288 HIS A N 1
ATOM 2335 C CA . HIS A 1 288 ? 7.276 -3.840 -7.240 1.00 91.50 288 HIS A CA 1
ATOM 2336 C C . HIS A 1 288 ? 6.804 -3.648 -8.685 1.00 91.50 288 HIS A C 1
ATOM 2338 O O . HIS A 1 288 ? 6.707 -2.542 -9.216 1.00 91.50 288 HIS A O 1
ATOM 2344 N N . SER A 1 289 ? 6.502 -4.767 -9.325 1.00 94.31 289 SER A N 1
ATOM 2345 C CA . SER A 1 289 ? 5.877 -4.893 -10.635 1.00 94.31 289 SER A CA 1
ATOM 2346 C C . SER A 1 289 ? 4.365 -5.123 -10.505 1.00 94.31 289 SER A C 1
ATOM 2348 O O . SER A 1 289 ? 3.891 -5.544 -9.446 1.00 94.31 289 SER A O 1
ATOM 2350 N N . PRO A 1 290 ? 3.586 -4.937 -11.588 1.00 96.44 290 PRO A N 1
ATOM 2351 C CA . PRO A 1 290 ? 2.152 -5.200 -11.560 1.00 96.44 290 PRO A CA 1
ATOM 2352 C C . PRO A 1 290 ? 1.844 -6.670 -11.271 1.00 96.44 290 PRO A C 1
ATOM 2354 O O . PRO A 1 290 ? 0.925 -6.947 -10.515 1.00 96.44 290 PRO A O 1
ATOM 2357 N N . CYS A 1 291 ? 2.637 -7.614 -11.790 1.00 95.25 291 CYS A N 1
ATOM 2358 C CA . CYS A 1 291 ? 2.467 -9.038 -11.487 1.00 95.25 291 CYS A CA 1
ATOM 2359 C C . CYS A 1 291 ? 2.573 -9.326 -9.982 1.00 95.25 291 CYS A C 1
ATOM 2361 O O . CYS A 1 291 ? 1.765 -10.071 -9.438 1.00 95.25 291 CYS A O 1
ATOM 2363 N N . GLU A 1 292 ? 3.544 -8.728 -9.290 1.00 92.50 292 GLU A N 1
ATOM 2364 C CA . GLU A 1 292 ? 3.727 -8.933 -7.845 1.00 92.50 292 GLU A CA 1
ATOM 2365 C C . GLU A 1 292 ? 2.581 -8.340 -7.021 1.00 92.50 292 GLU A C 1
ATOM 2367 O O . GLU A 1 292 ? 2.252 -8.876 -5.962 1.00 92.50 292 GLU A O 1
ATOM 2372 N N . ILE A 1 293 ? 1.973 -7.256 -7.513 1.00 94.56 293 ILE A N 1
ATOM 2373 C CA . ILE A 1 293 ? 0.787 -6.630 -6.920 1.00 94.56 293 ILE A CA 1
ATOM 2374 C C . ILE A 1 293 ? -0.451 -7.505 -7.151 1.00 94.56 293 ILE A C 1
ATOM 2376 O O . ILE A 1 293 ? -1.188 -7.772 -6.207 1.00 94.56 293 ILE A O 1
ATOM 2380 N N . LEU A 1 294 ? -0.662 -8.002 -8.375 1.00 94.62 294 LEU A N 1
ATOM 2381 C CA . LEU A 1 294 ? -1.798 -8.870 -8.709 1.00 94.62 294 LEU A CA 1
ATOM 2382 C C . LEU A 1 294 ? -1.733 -10.205 -7.955 1.00 94.62 294 LEU A C 1
ATOM 2384 O O . LEU A 1 294 ? -2.736 -10.635 -7.397 1.00 94.62 294 LEU A O 1
ATOM 2388 N N . LEU A 1 295 ? -0.548 -10.815 -7.841 1.00 90.50 295 LEU A N 1
ATOM 2389 C CA . LEU A 1 295 ? -0.354 -12.017 -7.022 1.00 90.50 295 LEU A CA 1
ATOM 2390 C C . LEU A 1 295 ? -0.712 -11.780 -5.549 1.00 90.50 295 LEU A C 1
ATOM 2392 O O . LEU A 1 295 ? -1.322 -12.644 -4.925 1.00 90.50 295 LEU A O 1
ATOM 2396 N N . ALA A 1 296 ? -0.360 -10.616 -4.995 1.00 87.12 296 ALA A N 1
ATOM 2397 C CA . ALA A 1 296 ? -0.742 -10.246 -3.632 1.00 87.12 296 ALA A CA 1
ATOM 2398 C C . ALA A 1 296 ? -2.246 -9.944 -3.493 1.00 87.12 296 ALA A C 1
ATOM 2400 O O . ALA A 1 296 ? -2.769 -10.013 -2.386 1.00 87.12 296 ALA A O 1
ATOM 2401 N N . ALA A 1 297 ? -2.936 -9.632 -4.593 1.00 91.25 297 ALA A N 1
ATOM 2402 C CA . ALA A 1 297 ? -4.355 -9.295 -4.620 1.00 91.25 297 ALA A CA 1
ATOM 2403 C C . ALA A 1 297 ? -5.295 -10.502 -4.737 1.00 91.25 297 ALA A C 1
ATOM 2405 O O . ALA A 1 297 ? -6.450 -10.384 -4.331 1.00 91.25 297 ALA A O 1
ATOM 2406 N N . LEU A 1 298 ? -4.816 -11.659 -5.214 1.00 88.69 298 LEU A N 1
ATOM 2407 C CA . LEU A 1 298 ? -5.620 -12.888 -5.330 1.00 88.69 298 LEU A CA 1
ATOM 2408 C C . LEU A 1 298 ? -6.387 -13.229 -4.034 1.00 88.69 298 LEU A C 1
ATOM 2410 O O . LEU A 1 298 ? -7.607 -13.376 -4.099 1.00 88.69 298 LEU A O 1
ATOM 2414 N N . PRO A 1 299 ? -5.767 -13.235 -2.833 1.00 84.88 299 PRO A N 1
ATOM 2415 C CA . PRO A 1 299 ? -6.486 -13.560 -1.597 1.00 84.88 299 PRO A CA 1
ATOM 2416 C C . PRO A 1 299 ? -7.521 -12.501 -1.178 1.00 84.88 299 PRO A C 1
ATOM 2418 O O . PRO A 1 299 ? -8.277 -12.707 -0.227 1.00 84.88 299 PRO A O 1
ATOM 2421 N N . TYR A 1 300 ? -7.561 -11.347 -1.847 1.00 86.38 300 TYR A N 1
ATOM 2422 C CA . TYR A 1 300 ? -8.476 -10.243 -1.561 1.00 86.38 300 TYR A CA 1
ATOM 2423 C C . TYR A 1 300 ? -9.665 -10.176 -2.535 1.00 86.38 300 TYR A C 1
ATOM 2425 O O . TYR A 1 300 ? -10.410 -9.200 -2.489 1.00 86.38 300 TYR A O 1
ATOM 2433 N N . GLY A 1 301 ? -9.878 -11.215 -3.354 1.00 88.50 301 GLY A N 1
ATOM 2434 C CA . GLY A 1 301 ? -11.020 -11.322 -4.275 1.00 88.50 301 GLY A CA 1
ATOM 2435 C C . GLY A 1 301 ? -10.718 -10.859 -5.701 1.00 88.50 301 GLY A C 1
ATOM 2436 O O . GLY A 1 301 ? -11.606 -10.367 -6.396 1.00 88.50 301 GLY A O 1
ATOM 2437 N N . LEU A 1 302 ? -9.457 -10.954 -6.135 1.00 92.75 302 LEU A N 1
ATOM 2438 C CA . LEU A 1 302 ? -9.097 -10.802 -7.544 1.00 92.75 302 LEU A CA 1
ATOM 2439 C C . LEU A 1 302 ? -9.321 -12.141 -8.262 1.00 92.75 302 LEU A C 1
ATOM 2441 O O . LEU A 1 302 ? -8.384 -12.910 -8.453 1.00 92.75 302 LEU A O 1
ATOM 2445 N N . ASP A 1 303 ? -10.566 -12.417 -8.638 1.00 92.06 303 ASP A N 1
ATOM 2446 C CA . ASP A 1 303 ? -10.958 -13.745 -9.136 1.00 92.06 303 ASP A CA 1
ATOM 2447 C C . ASP A 1 303 ? -10.821 -13.902 -10.662 1.00 92.06 303 ASP A C 1
ATOM 2449 O O . ASP A 1 303 ? -10.934 -15.006 -11.190 1.00 92.06 303 ASP A O 1
ATOM 2453 N N . ASP A 1 304 ? -10.580 -12.809 -11.392 1.00 95.69 304 ASP A N 1
ATOM 2454 C CA . ASP A 1 304 ? -10.607 -12.775 -12.858 1.00 95.69 304 ASP A CA 1
ATOM 2455 C C . ASP A 1 304 ? -9.254 -12.455 -13.515 1.00 95.69 304 ASP A C 1
ATOM 2457 O O . ASP A 1 304 ? -9.204 -12.058 -14.680 1.00 95.69 304 ASP A O 1
ATOM 2461 N N . TRP A 1 305 ? -8.155 -12.663 -12.784 1.00 96.38 305 TRP A N 1
ATOM 2462 C CA . TRP A 1 305 ? -6.790 -12.639 -13.314 1.00 96.38 305 TRP A CA 1
ATOM 2463 C C . TRP A 1 305 ? -6.033 -13.912 -12.937 1.00 96.38 305 TRP A C 1
ATOM 2465 O O . TRP A 1 305 ? -6.151 -14.414 -11.821 1.00 96.38 305 TRP A O 1
ATOM 2475 N N . THR A 1 306 ? -5.182 -14.394 -13.842 1.00 94.94 306 THR A N 1
ATOM 2476 C CA . THR A 1 306 ? -4.240 -15.485 -13.570 1.00 94.94 306 THR A CA 1
ATOM 2477 C C . THR A 1 306 ? -2.839 -15.106 -14.034 1.00 94.94 306 THR A C 1
ATOM 2479 O O . THR A 1 306 ? -2.660 -14.245 -14.895 1.00 94.94 306 THR A O 1
ATOM 2482 N N . ILE A 1 307 ? -1.823 -15.794 -13.507 1.00 93.50 307 ILE A N 1
ATOM 2483 C CA . ILE A 1 307 ? -0.417 -15.549 -13.866 1.00 93.50 307 ILE A CA 1
ATOM 2484 C C . ILE A 1 307 ? -0.105 -15.782 -15.355 1.00 93.50 307 ILE A C 1
ATOM 2486 O O . ILE A 1 307 ? 0.921 -15.315 -15.847 1.00 93.50 307 ILE A O 1
ATOM 2490 N N . GLU A 1 308 ? -0.983 -16.472 -16.082 1.00 96.25 308 GLU A N 1
ATOM 2491 C CA . GLU A 1 308 ? -0.867 -16.694 -17.525 1.00 96.25 308 GLU A CA 1
ATOM 2492 C C . GLU A 1 308 ? -1.199 -15.438 -18.344 1.00 96.25 308 GLU A C 1
ATOM 2494 O O . GLU A 1 308 ? -0.704 -15.280 -19.462 1.00 96.25 308 GLU A O 1
ATOM 2499 N N . GLU A 1 309 ? -1.997 -14.519 -17.793 1.00 97.12 309 GLU A N 1
ATOM 2500 C CA . GLU A 1 309 ? -2.324 -13.251 -18.437 1.00 97.12 309 GLU A CA 1
ATOM 2501 C C . GLU A 1 309 ? -1.254 -12.191 -18.140 1.00 97.12 309 GLU A C 1
ATOM 2503 O O . GLU A 1 309 ? -0.879 -11.938 -16.992 1.00 97.12 309 GLU A O 1
ATOM 2508 N N . ASP A 1 310 ? -0.782 -11.506 -19.185 1.00 97.31 310 ASP A N 1
ATOM 2509 C CA . ASP A 1 310 ? 0.156 -10.388 -19.053 1.00 97.31 310 ASP A CA 1
ATOM 2510 C C . ASP A 1 310 ? -0.393 -9.306 -18.105 1.00 97.31 310 ASP A C 1
ATOM 2512 O O . ASP A 1 310 ? -1.404 -8.649 -18.374 1.00 97.31 310 ASP A O 1
ATOM 2516 N N . SER A 1 311 ? 0.319 -9.110 -16.994 1.00 97.50 311 SER A N 1
ATOM 2517 C CA . SER A 1 311 ? -0.079 -8.207 -15.911 1.00 97.50 311 SER A CA 1
ATOM 2518 C C . SER A 1 311 ? -0.282 -6.755 -16.366 1.00 97.50 311 SER A C 1
ATOM 2520 O O . SER A 1 311 ? -1.199 -6.078 -15.900 1.00 97.50 311 SER A O 1
ATOM 2522 N N . PHE A 1 312 ? 0.509 -6.262 -17.325 1.00 97.81 312 PHE A N 1
ATOM 2523 C CA . PHE A 1 312 ? 0.347 -4.907 -17.856 1.00 97.81 312 PHE A CA 1
ATOM 2524 C C . PHE A 1 312 ? -0.907 -4.783 -18.721 1.00 97.81 312 PHE A C 1
ATOM 2526 O O . PHE A 1 312 ? -1.625 -3.785 -18.616 1.00 97.81 312 PHE A O 1
ATOM 2533 N N . LYS A 1 313 ? -1.178 -5.761 -19.591 1.00 97.75 313 LYS A N 1
ATOM 2534 C CA . LYS A 1 313 ? -2.392 -5.795 -20.418 1.00 97.75 313 LYS A CA 1
ATOM 2535 C C . LYS A 1 313 ? -3.635 -5.855 -19.542 1.00 97.75 313 LYS A C 1
ATOM 2537 O O . LYS A 1 313 ? -4.543 -5.050 -19.762 1.00 97.75 313 LYS A O 1
ATOM 2542 N N . TYR A 1 314 ? -3.633 -6.722 -18.531 1.00 98.25 314 TYR A N 1
ATOM 2543 C CA . TYR A 1 314 ? -4.733 -6.857 -17.583 1.00 98.25 314 TYR A CA 1
ATOM 2544 C C . TYR A 1 314 ? -5.042 -5.530 -16.874 1.00 98.25 314 TYR A C 1
ATOM 2546 O O . TYR A 1 314 ? -6.152 -5.003 -16.986 1.00 98.25 314 TYR A O 1
ATOM 2554 N N . VAL A 1 315 ? -4.041 -4.916 -16.226 1.00 98.25 315 VAL A N 1
ATOM 2555 C CA . VAL A 1 315 ? -4.241 -3.652 -15.493 1.00 98.25 315 VAL A CA 1
ATOM 2556 C C . VAL A 1 315 ? -4.695 -2.539 -16.434 1.00 98.25 315 VAL A C 1
ATOM 2558 O O . VAL A 1 315 ? -5.624 -1.806 -16.109 1.00 98.25 315 VAL A O 1
ATOM 2561 N N . ASN A 1 316 ? -4.106 -2.417 -17.628 1.00 98.06 316 ASN A N 1
ATOM 2562 C CA . ASN A 1 316 ? -4.535 -1.405 -18.597 1.00 98.06 316 ASN A CA 1
ATOM 2563 C C . ASN A 1 316 ? -5.977 -1.622 -19.078 1.00 98.06 316 ASN A C 1
ATOM 2565 O O . ASN A 1 316 ? -6.700 -0.645 -19.282 1.00 98.06 316 ASN A O 1
ATOM 2569 N N . LYS A 1 317 ? -6.403 -2.876 -19.273 1.00 97.69 317 LYS A N 1
ATOM 2570 C CA . LYS A 1 317 ? -7.791 -3.218 -19.610 1.00 97.69 317 LYS A CA 1
ATOM 2571 C C . LYS A 1 317 ? -8.727 -2.783 -18.486 1.00 97.69 317 LYS A C 1
ATOM 2573 O O . LYS A 1 317 ? -9.691 -2.074 -18.762 1.00 97.69 317 LYS A O 1
ATOM 2578 N N . LYS A 1 318 ? -8.413 -3.131 -17.234 1.00 97.94 318 LYS A N 1
ATOM 2579 C CA . LYS A 1 318 ? -9.203 -2.732 -16.062 1.00 97.94 318 LYS A CA 1
ATOM 2580 C C . LYS A 1 318 ? -9.261 -1.221 -15.899 1.00 97.94 318 LYS A C 1
ATOM 2582 O O . LYS A 1 318 ? -10.348 -0.671 -15.804 1.00 97.94 318 LYS A O 1
ATOM 2587 N N . LEU A 1 319 ? -8.130 -0.527 -15.988 1.00 96.94 319 LEU A N 1
ATOM 2588 C CA . LEU A 1 319 ? -8.062 0.927 -15.835 1.00 96.94 319 LEU A CA 1
ATOM 2589 C C . LEU A 1 319 ? -8.961 1.672 -16.837 1.00 96.94 319 LEU A C 1
ATOM 2591 O O . LEU A 1 319 ? -9.519 2.715 -16.507 1.00 96.94 319 LEU A O 1
ATOM 2595 N N . ARG A 1 320 ? -9.153 1.131 -18.050 1.00 95.81 320 ARG A N 1
ATOM 2596 C CA . ARG A 1 320 ? -10.071 1.705 -19.052 1.00 95.81 320 ARG A CA 1
ATOM 2597 C C . ARG A 1 320 ? -11.541 1.648 -18.633 1.00 95.81 320 ARG A C 1
ATOM 2599 O O . ARG A 1 320 ? -12.284 2.535 -19.033 1.00 95.81 320 ARG A O 1
ATOM 2606 N N . LEU A 1 321 ? -11.940 0.652 -17.843 1.00 95.44 321 LEU A N 1
ATOM 2607 C CA . LEU A 1 321 ? -13.303 0.527 -17.308 1.00 95.44 321 LEU A CA 1
ATOM 2608 C C . LEU A 1 321 ? -13.578 1.551 -16.195 1.00 95.44 321 LEU A C 1
ATOM 2610 O O . LEU A 1 321 ? -14.724 1.906 -15.943 1.00 95.44 321 LEU A O 1
ATOM 2614 N N . TYR A 1 322 ? -12.517 2.058 -15.562 1.00 93.31 322 TYR A N 1
ATOM 2615 C CA . TYR A 1 322 ? -12.564 3.053 -14.490 1.00 93.31 322 TYR A CA 1
ATOM 2616 C C . TYR A 1 322 ? -12.260 4.476 -14.976 1.00 93.31 322 TYR A C 1
ATOM 2618 O O . TYR A 1 322 ? -11.932 5.341 -14.162 1.00 93.31 322 TYR A O 1
ATOM 2626 N N . LYS A 1 323 ? -12.349 4.731 -16.285 1.00 79.25 323 LYS A N 1
ATOM 2627 C CA . LYS A 1 323 ? -12.255 6.094 -16.819 1.00 79.25 323 LYS A CA 1
ATOM 2628 C C . LYS A 1 323 ? -13.414 6.978 -16.365 1.00 79.25 323 LYS A C 1
ATOM 2630 O O . LYS A 1 323 ? -14.472 6.431 -15.958 1.00 79.25 323 LYS A O 1
#

Mean predicted aligned error: 6.13 Å

Sequence (323 aa):
MTDIDLEKLRKLSKSCSDNKKTQEYVRDVCFKLRDLLKNYARDIKAVENTILEKYLGHTAAPKSFNTGQIPTKYINEVINKGNIRERLTLIMNFCMSGCYVILWAVENKKHFTKESISILQKRLYNLTGIQSIAKFNKYIKKCENSRCILPCKFVSLAADGSVAASRMTAFPIVDILREPRAKKISKYLVNIKDAYPKVSSRELEYIREDSNYIIKNNILPWISGLQYWEINEKNFYVRLMRQHKQMVVCGPSGNTDLDLSLFRLFDNFDINLAIFACISHLCNTPDHSPCEILLAALPYGLDDWTIEEDSFKYVNKKLRLYK

pLDDT: mean 85.5, std 13.08, range [36.53, 98.44]

Solvent-accessible surface area (backbone atoms only — not comparable to full-atom values): 17599 Å² total; per-residue (Å²): 135,55,72,69,53,53,52,53,37,32,53,51,10,46,56,31,56,68,29,63,60,33,45,50,51,54,37,52,51,45,49,53,50,50,53,52,47,45,52,49,16,60,76,72,72,48,61,50,66,62,48,48,38,56,26,40,14,63,84,18,37,68,81,75,67,52,66,42,38,45,48,57,92,44,52,70,54,30,49,76,70,42,56,66,42,37,41,50,33,32,51,49,12,26,50,65,49,33,36,66,58,53,54,50,32,53,60,68,71,44,96,48,36,74,63,44,44,49,53,46,52,54,44,44,22,76,76,67,74,48,84,45,59,64,63,52,48,60,55,48,60,61,30,66,83,68,67,57,86,53,61,48,77,62,64,57,61,32,77,81,68,60,52,66,71,36,69,41,65,57,70,93,48,84,58,54,52,54,45,78,46,94,63,74,46,73,91,56,57,47,40,55,89,72,43,54,68,72,81,46,72,53,36,52,47,34,38,67,72,41,88,90,39,63,76,53,94,59,27,46,71,51,71,22,27,57,23,42,41,40,64,33,73,82,20,66,69,49,43,51,37,51,75,48,70,44,66,79,40,52,58,44,28,43,66,46,39,41,52,52,28,56,48,52,37,40,86,82,59,45,67,66,48,52,50,31,45,44,36,23,55,31,16,45,51,48,36,37,33,62,43,22,44,50,64,41,34,40,45,63,72,47,83,88,68,57,77,80,52,59,41,68,61,52,51,55,56,53,53,63,78,58,107

Foldseek 3Di:
DDPVVLVLLLVLLQLLQPQPVLFVLLLVLLVLVLVLLQVVCVVVVHDSLVSLCCQQAPVLDPVQAQWLHFHSVCSVVCSVPNGLQVSLSSLLSNLSHVLLSVLVCLLVVPSFDPLLSVQLQVQCCVVPVDNHSVVVSVVVVVCSVVVDPDSSVSQFNQQVNPPPWAPCLDPPQPDRFKDWDPAFDPVLFDAQVLDPPRQDPRSVVVQVVDPVWDQDPRTGSHQALQRTIDGDCPGPQNVLLVVLVEDFRRTAHNSLRSQLSSLNRHPPRDLLSSLSSCSNHRRSSVNGGLLSNLVSSVSVPPPPDDSNDHSSVVNVVSSVVSD

Radius of gyration: 19.15 Å; Cα contacts (8 Å, |Δi|>4): 503; chains: 1; bounding box: 46×45×49 Å

Secondary structure (DSSP, 8-state):
--HHHHHHHHHHHHHHHH-HHHHHHHHHHHHHHHHHHHHHHHHTT--HHHHHHHHHSGGGS-TT--TT---GGGHHHHHHH--HHHHHHHHHHHHHHTHHHHHHHHHHT-SS-HHHHHHHHHHHHHHH----HHHHHHHHHHHHHTT-S-HHHH----TTS--TTTT-SSSS--S-SEEE-SS--GGGPPBTTT-SSPPPHHHHHHHHHSTT---BTTB-----HHHHEEE-TTSHHHHHHHHTT---SSSS-HHHHHHHHHHTTSTT--HHHHHHHHHHHHTTTTS--HHHHHHHHGGGT--S--TTS-HHHHHHHHHHHT-